Protein AF-0000000087150651 (afdb_homodimer)

Radius of gyration: 20.92 Å; Cα contacts (8 Å, |Δi|>4): 739; chains: 2; bounding box: 58×56×60 Å

Solvent-accessible surface area (backbone atoms only — not comparable to full-atom values): 14981 Å² total; per-residue (Å²): 121,81,74,58,47,89,58,69,63,47,72,46,54,33,78,80,33,38,41,88,92,40,44,75,20,22,57,43,50,9,56,85,68,72,40,59,43,16,42,34,32,40,34,45,69,47,63,66,43,60,57,41,38,23,31,30,91,37,41,34,38,37,37,27,70,35,39,22,33,40,31,38,42,66,94,41,76,44,79,43,36,51,56,17,35,38,40,39,36,22,40,37,45,30,30,34,23,20,62,30,95,49,46,22,30,33,44,35,41,33,58,28,31,56,91,60,79,47,77,74,42,90,62,75,60,76,78,70,72,60,56,72,65,57,67,74,66,63,78,83,67,91,125,121,81,73,57,48,88,58,70,65,46,72,45,53,31,77,80,34,39,42,88,92,40,44,76,21,23,59,43,50,10,55,83,68,72,41,59,41,17,43,34,31,40,36,46,69,49,64,67,44,59,57,41,36,24,31,30,91,36,39,34,38,37,39,27,70,34,41,21,34,40,30,38,41,65,94,41,77,44,81,42,36,51,55,16,35,38,41,40,36,22,39,37,46,29,29,36,24,20,63,29,96,49,45,23,30,34,44,34,41,32,56,28,31,56,91,61,80,48,77,74,43,91,61,75,59,76,77,68,73,60,55,70,66,56,67,74,65,62,76,84,69,88,124

Sequence (286 aa):
MPIRSKTEPAKVPACEWQHPGQKLRGLLEGKSLQTNITLIRYVTDVVGEGPTLHVHPYDEIFMIIEGRARFTVGDKTIDAEAGDVVFGPANIPHGYQNLGPGRLDSLDIHVSPEWIQFDLARAWNRSSVLLSADSKVKPDGTKMPIRSKTEPAKVPACEWQHPGQKLRGLLEGKSLQTNITLIRYVTDVVGEGPTLHVHPYDEIFMIIEGRARFTVGDKTIDAEAGDVVFGPANIPHGYQNLGPGRLDSLDIHVSPEWIQFDLARAWNRSSVLLSADSKVKPDGTK

Structure (mmCIF, N/CA/C/O backbone):
data_AF-0000000087150651-model_v1
#
loop_
_entity.id
_entity.type
_entity.pdbx_description
1 polymer 'Cupin type-2 domain-containing protein'
#
loop_
_atom_site.group_PDB
_atom_site.id
_atom_site.type_symbol
_atom_site.label_atom_id
_atom_site.label_alt_id
_atom_site.label_comp_id
_atom_site.label_asym_id
_atom_site.label_entity_id
_atom_site.label_seq_id
_atom_site.pdbx_PDB_ins_code
_atom_site.Cartn_x
_atom_site.Cartn_y
_atom_site.Cartn_z
_atom_site.occupancy
_atom_site.B_iso_or_equiv
_atom_site.auth_seq_id
_atom_site.auth_comp_id
_atom_site.auth_asym_id
_atom_site.auth_atom_id
_atom_site.pdbx_PDB_model_num
ATOM 1 N N . MET A 1 1 ? -19.234 -21.891 -7.238 1 48.19 1 MET A N 1
ATOM 2 C CA . MET A 1 1 ? -17.875 -21.406 -7.477 1 48.19 1 MET A CA 1
ATOM 3 C C . MET A 1 1 ? -17.844 -19.875 -7.543 1 48.19 1 MET A C 1
ATOM 5 O O . MET A 1 1 ? -18.75 -19.266 -8.117 1 48.19 1 MET A O 1
ATOM 9 N N . PRO A 1 2 ? -17.141 -19.281 -6.695 1 63.16 2 PRO A N 1
ATOM 10 C CA . PRO A 1 2 ? -17.297 -17.828 -6.773 1 63.16 2 PRO A CA 1
ATOM 11 C C . PRO A 1 2 ? -17.188 -17.297 -8.203 1 63.16 2 PRO A C 1
ATOM 13 O O . PRO A 1 2 ? -16.484 -17.891 -9.031 1 63.16 2 PRO A O 1
ATOM 16 N N . ILE A 1 3 ? -18.094 -16.469 -8.625 1 72.94 3 ILE A N 1
ATOM 17 C CA . ILE A 1 3 ? -18.172 -15.875 -9.953 1 72.94 3 ILE A CA 1
ATOM 18 C C . ILE A 1 3 ? -16.875 -15.133 -10.266 1 72.94 3 ILE A C 1
ATOM 20 O O . ILE A 1 3 ? -16.469 -14.242 -9.508 1 72.94 3 ILE A O 1
ATOM 24 N N . ARG A 1 4 ? -16.203 -15.633 -11.227 1 81.25 4 ARG A N 1
ATOM 25 C CA . ARG A 1 4 ? -14.969 -15.008 -11.711 1 81.25 4 ARG A CA 1
ATOM 26 C C . ARG A 1 4 ? -15.227 -13.57 -12.148 1 81.25 4 ARG A C 1
ATOM 28 O O . ARG A 1 4 ? -16.234 -13.289 -12.805 1 81.25 4 ARG A O 1
ATOM 35 N N . SER A 1 5 ? -14.406 -12.797 -11.719 1 83.12 5 SER A N 1
ATOM 36 C CA . SER A 1 5 ? -14.516 -11.391 -12.102 1 83.12 5 SER A CA 1
ATOM 37 C C . SER A 1 5 ? -14.383 -11.211 -13.609 1 83.12 5 SER A C 1
ATOM 39 O O . SER A 1 5 ? -13.664 -11.969 -14.266 1 83.12 5 SER A O 1
ATOM 41 N N . LYS A 1 6 ? -15.062 -10.273 -14.141 1 84.19 6 LYS A N 1
ATOM 42 C CA . LYS A 1 6 ? -14.938 -9.93 -15.547 1 84.19 6 LYS A CA 1
ATOM 43 C C . LYS A 1 6 ? -13.75 -9 -15.781 1 84.19 6 LYS A C 1
ATOM 45 O O . LYS A 1 6 ? -13.312 -8.812 -16.922 1 84.19 6 LYS A O 1
ATOM 50 N N . THR A 1 7 ? -13.211 -8.531 -14.75 1 90.38 7 THR A N 1
ATOM 51 C CA . THR A 1 7 ? -12.055 -7.645 -14.836 1 90.38 7 THR A CA 1
ATOM 52 C C . THR A 1 7 ? -10.789 -8.43 -15.164 1 90.38 7 THR A C 1
ATOM 54 O O . THR A 1 7 ? -10.578 -9.531 -14.641 1 90.38 7 THR A O 1
ATOM 57 N N . GLU A 1 8 ? -9.93 -7.852 -16 1 92.19 8 GLU A N 1
ATOM 58 C CA . GLU A 1 8 ? -8.719 -8.539 -16.438 1 92.19 8 GLU A CA 1
ATOM 59 C C . GLU A 1 8 ? -7.527 -8.188 -15.555 1 92.19 8 GLU A C 1
ATOM 61 O O . GLU A 1 8 ? -7.391 -7.047 -15.109 1 92.19 8 GLU A O 1
ATOM 66 N N . PRO A 1 9 ? -6.664 -9.227 -15.352 1 96 9 PRO A N 1
ATOM 67 C CA . PRO A 1 9 ? -5.402 -8.898 -14.695 1 96 9 PRO A CA 1
ATOM 68 C C . PRO A 1 9 ? -4.621 -7.809 -15.422 1 96 9 PRO A C 1
ATOM 70 O O . PRO A 1 9 ? -4.758 -7.656 -16.641 1 96 9 PRO A O 1
ATOM 73 N N . ALA A 1 10 ? -3.836 -7.023 -14.633 1 97.06 10 ALA A N 1
ATOM 74 C CA . ALA A 1 10 ? -3.08 -5.938 -15.25 1 97.06 10 ALA A CA 1
ATOM 75 C C . ALA A 1 10 ? -1.765 -5.695 -14.516 1 97.06 10 ALA A C 1
ATOM 77 O O . ALA A 1 10 ? -1.625 -6.062 -13.344 1 97.06 10 ALA A O 1
ATOM 78 N N . LYS A 1 11 ? -0.845 -5.176 -15.227 1 98.31 11 LYS A N 1
ATOM 79 C CA . LYS A 1 11 ? 0.374 -4.59 -14.68 1 98.31 11 LYS A CA 1
ATOM 80 C C . LYS A 1 11 ? 0.479 -3.109 -15.031 1 98.31 11 LYS A C 1
ATOM 82 O O . LYS A 1 11 ? 0.197 -2.715 -16.172 1 98.31 11 LYS A O 1
ATOM 87 N N . VAL A 1 12 ? 0.781 -2.35 -14.125 1 98.75 12 VAL A N 1
ATOM 88 C CA . VAL A 1 12 ? 1.114 -0.947 -14.359 1 98.75 12 VAL A CA 1
ATOM 89 C C . VAL A 1 12 ? 2.584 -0.704 -14.023 1 98.75 12 VAL A C 1
ATOM 91 O O . VAL A 1 12 ? 2.959 -0.652 -12.844 1 98.75 12 VAL A O 1
ATOM 94 N N . PRO A 1 13 ? 3.371 -0.561 -15.07 1 98.62 13 PRO A N 1
ATOM 95 C CA . PRO A 1 13 ? 4.777 -0.276 -14.781 1 98.62 13 PRO A CA 1
ATOM 96 C C . PRO A 1 13 ? 4.973 1.024 -14 1 98.62 13 PRO A C 1
ATOM 98 O O . PRO A 1 13 ? 4.176 1.956 -14.148 1 98.62 13 PRO A O 1
ATOM 101 N N . ALA A 1 14 ? 6.047 1.038 -13.266 1 98.44 14 ALA A N 1
ATOM 102 C CA . ALA A 1 14 ? 6.344 2.199 -12.43 1 98.44 14 ALA A CA 1
ATOM 103 C C . ALA A 1 14 ? 6.316 3.484 -13.25 1 98.44 14 ALA A C 1
ATOM 105 O O . ALA A 1 14 ? 5.77 4.5 -12.812 1 98.44 14 ALA A O 1
ATOM 106 N N . CYS A 1 15 ? 6.781 3.469 -14.398 1 97.81 15 CYS A N 1
ATOM 107 C CA . CYS A 1 15 ? 6.953 4.672 -15.211 1 97.81 15 CYS A CA 1
ATOM 108 C C . CYS A 1 15 ? 5.605 5.215 -15.672 1 97.81 15 CYS A C 1
ATOM 110 O O . CYS A 1 15 ? 5.52 6.352 -16.141 1 97.81 15 CYS A O 1
ATOM 112 N N . GLU A 1 16 ? 4.559 4.398 -15.602 1 98.12 16 GLU A N 1
ATOM 113 C CA . GLU A 1 16 ? 3.248 4.828 -16.078 1 98.12 16 GLU A CA 1
ATOM 114 C C . GLU A 1 16 ? 2.473 5.562 -14.992 1 98.12 16 GLU A C 1
ATOM 116 O O . GLU A 1 16 ? 1.497 6.258 -15.281 1 98.12 16 GLU A O 1
ATOM 121 N N . TRP A 1 17 ? 2.973 5.398 -13.695 1 98.25 17 TRP A N 1
ATOM 122 C CA . TRP A 1 17 ? 2.166 6.039 -12.656 1 98.25 17 TRP A CA 1
ATOM 123 C C . TRP A 1 17 ? 3.043 6.824 -11.688 1 98.25 17 TRP A C 1
ATOM 125 O O . TRP A 1 17 ? 2.539 7.586 -10.867 1 98.25 17 TRP A O 1
ATOM 135 N N . GLN A 1 18 ? 4.344 6.602 -11.805 1 98 18 GLN A N 1
ATOM 136 C CA . GLN A 1 18 ? 5.273 7.336 -10.961 1 98 18 GLN A CA 1
ATOM 137 C C . GLN A 1 18 ? 6.09 8.336 -11.773 1 98 18 GLN A C 1
ATOM 139 O O . GLN A 1 18 ? 6.508 8.039 -12.891 1 98 18 GLN A O 1
ATOM 144 N N . HIS A 1 19 ? 6.301 9.461 -11.18 1 96.94 19 HIS A N 1
ATOM 145 C CA . HIS A 1 19 ? 7.066 10.539 -11.789 1 96.94 19 HIS A CA 1
ATOM 146 C C . HIS A 1 19 ? 8.203 10.992 -10.883 1 96.94 19 HIS A C 1
ATOM 148 O O . HIS A 1 19 ? 8.008 11.844 -10.016 1 96.94 19 HIS A O 1
ATOM 154 N N . PRO A 1 20 ? 9.367 10.508 -11.203 1 92.12 20 PRO A N 1
ATOM 155 C CA . PRO A 1 20 ? 10.508 10.875 -10.367 1 92.12 20 PRO A CA 1
ATOM 156 C C . PRO A 1 20 ? 10.719 12.383 -10.273 1 92.12 20 PRO A C 1
ATOM 158 O O . PRO A 1 20 ? 10.508 13.102 -11.258 1 92.12 20 PRO A O 1
ATOM 161 N N . GLY A 1 21 ? 11.062 12.875 -9.203 1 92.06 21 GLY A N 1
ATOM 162 C CA . GLY A 1 21 ? 11.359 14.289 -9 1 92.06 21 GLY A CA 1
ATOM 163 C C . GLY A 1 21 ? 10.18 15.07 -8.445 1 92.06 21 GLY A C 1
ATOM 164 O O . GLY A 1 21 ? 10.344 16.188 -7.957 1 92.06 21 GLY A O 1
ATOM 165 N N . GLN A 1 22 ? 9.016 14.516 -8.617 1 95.81 22 GLN A N 1
ATOM 166 C CA . GLN A 1 22 ? 7.832 15.164 -8.062 1 95.81 22 GLN A CA 1
ATOM 167 C C . GLN A 1 22 ? 7.547 14.656 -6.648 1 95.81 22 GLN A C 1
ATOM 169 O O . GLN A 1 22 ? 7.852 13.508 -6.32 1 95.81 22 GLN A O 1
ATOM 174 N N . LYS A 1 23 ? 7.012 15.539 -5.777 1 96.69 23 LYS A N 1
ATOM 175 C CA . LYS A 1 23 ? 6.598 15.109 -4.445 1 96.69 23 LYS A CA 1
ATOM 176 C C . LYS A 1 23 ? 5.441 14.117 -4.52 1 96.69 23 LYS A C 1
ATOM 178 O O . LYS A 1 23 ? 5.473 13.07 -3.871 1 96.69 23 LYS A O 1
ATOM 183 N N . LEU A 1 24 ? 4.418 14.641 -5.242 1 97.56 24 LEU A N 1
ATOM 184 C CA . LEU A 1 24 ? 3.438 13.641 -5.656 1 97.56 24 LEU A CA 1
ATOM 185 C C . LEU A 1 24 ? 4.043 12.664 -6.66 1 97.56 24 LEU A C 1
ATOM 187 O O . LEU A 1 24 ? 3.816 12.789 -7.863 1 97.56 24 LEU A O 1
ATOM 191 N N . ARG A 1 25 ? 4.715 11.656 -6.18 1 97 25 ARG A N 1
ATOM 192 C CA . ARG A 1 25 ? 5.574 10.766 -6.949 1 97 25 ARG A CA 1
ATOM 193 C C . ARG A 1 25 ? 4.75 9.852 -7.852 1 97 25 ARG A C 1
ATOM 195 O O . ARG A 1 25 ? 5.176 9.508 -8.953 1 97 25 ARG A O 1
ATOM 202 N N . GLY A 1 26 ? 3.637 9.461 -7.344 1 98.5 26 GLY A N 1
ATOM 203 C CA . GLY A 1 26 ? 2.811 8.539 -8.102 1 98.5 26 GLY A CA 1
ATOM 204 C C . GLY A 1 26 ? 1.326 8.719 -7.84 1 98.5 26 GLY A C 1
ATOM 205 O O . GLY A 1 26 ? 0.92 9.008 -6.715 1 98.5 26 GLY A O 1
ATOM 206 N N . LEU A 1 27 ? 0.596 8.539 -8.875 1 98.75 27 LEU A N 1
ATOM 207 C CA . LEU A 1 27 ? -0.86 8.484 -8.812 1 98.75 27 LEU A CA 1
ATOM 208 C C . LEU A 1 27 ? -1.401 7.387 -9.727 1 98.75 27 LEU A C 1
ATOM 210 O O . LEU A 1 27 ? -1.217 7.441 -10.945 1 98.75 27 LEU A O 1
ATOM 214 N N . LEU A 1 28 ? -1.99 6.395 -9.148 1 98.81 28 LEU A N 1
ATOM 215 C CA . LEU A 1 28 ? -2.682 5.328 -9.867 1 98.81 28 LEU A CA 1
ATOM 216 C C . LEU A 1 28 ? -4.129 5.207 -9.398 1 98.81 28 LEU A C 1
ATOM 218 O O . LEU A 1 28 ? -4.395 4.621 -8.344 1 98.81 28 LEU A O 1
ATOM 222 N N . GLU A 1 29 ? -5.043 5.754 -10.172 1 98.75 29 GLU A N 1
ATOM 223 C CA . GLU A 1 29 ? -6.457 5.676 -9.805 1 98.75 29 GLU A CA 1
ATOM 224 C C . GLU A 1 29 ? -7.023 4.285 -10.086 1 98.75 29 GLU A C 1
ATOM 226 O O . GLU A 1 29 ? -6.793 3.721 -11.156 1 98.75 29 GLU A O 1
ATOM 231 N N . GLY A 1 30 ? -7.789 3.787 -9.164 1 98.31 30 GLY A N 1
ATOM 232 C CA . GLY A 1 30 ? -8.344 2.443 -9.227 1 98.31 30 GLY A CA 1
ATOM 233 C C . GLY A 1 30 ? -9.312 2.252 -10.383 1 98.31 30 GLY A C 1
ATOM 234 O O . GLY A 1 30 ? -9.492 1.133 -10.867 1 98.31 30 GLY A O 1
ATOM 235 N N . LYS A 1 31 ? -9.93 3.324 -10.82 1 97.62 31 LYS A N 1
ATOM 236 C CA . LYS A 1 31 ? -10.883 3.217 -11.914 1 97.62 31 LYS A CA 1
ATOM 237 C C . LYS A 1 31 ? -10.234 2.627 -13.164 1 97.62 31 LYS A C 1
ATOM 239 O O . LYS A 1 31 ? -10.883 1.902 -13.922 1 97.62 31 LYS A O 1
ATOM 244 N N . SER A 1 32 ? -8.969 2.895 -13.383 1 96.69 32 SER A N 1
ATOM 245 C CA . SER A 1 32 ? -8.25 2.365 -14.539 1 96.69 32 SER A CA 1
ATOM 246 C C . SER A 1 32 ? -8.094 0.852 -14.445 1 96.69 32 SER A C 1
ATOM 248 O O . SER A 1 32 ? -7.891 0.179 -15.461 1 96.69 32 SER A O 1
ATOM 250 N N . LEU A 1 33 ? -8.148 0.253 -13.242 1 96.5 33 LEU A N 1
ATOM 251 C CA . LEU A 1 33 ? -8.016 -1.179 -13 1 96.5 33 LEU A CA 1
ATOM 252 C C . LEU A 1 33 ? -9.367 -1.802 -12.664 1 96.5 33 LEU A C 1
ATOM 254 O O . LEU A 1 33 ? -9.453 -3.002 -12.391 1 96.5 33 LEU A O 1
ATOM 258 N N . GLN A 1 34 ? -10.375 -0.9 -12.656 1 95.88 34 GLN A N 1
ATOM 259 C CA . GLN A 1 34 ? -11.719 -1.312 -12.281 1 95.88 34 GLN A CA 1
ATOM 260 C C . GLN A 1 34 ? -11.75 -1.855 -10.852 1 95.88 34 GLN A C 1
ATOM 262 O O . GLN A 1 34 ? -12.344 -2.904 -10.594 1 95.88 34 GLN A O 1
ATOM 267 N N . THR A 1 35 ? -11.039 -1.231 -9.992 1 97.31 35 THR A N 1
ATOM 268 C CA . THR A 1 35 ? -11.023 -1.562 -8.57 1 97.31 35 THR A CA 1
ATOM 269 C C . THR A 1 35 ? -11.312 -0.324 -7.723 1 97.31 35 THR A C 1
ATOM 271 O O . THR A 1 35 ? -11.328 0.795 -8.242 1 97.31 35 THR A O 1
ATOM 274 N N . ASN A 1 36 ? -11.5 -0.499 -6.473 1 97.44 36 ASN A N 1
ATOM 275 C CA . ASN A 1 36 ? -11.953 0.573 -5.594 1 97.44 36 ASN A CA 1
ATOM 276 C C . ASN A 1 36 ? -10.812 1.14 -4.758 1 97.44 36 ASN A C 1
ATOM 278 O O . ASN A 1 36 ? -11.023 1.541 -3.609 1 97.44 36 ASN A O 1
ATOM 282 N N . ILE A 1 37 ? -9.625 1.085 -5.289 1 98.5 37 ILE A N 1
ATOM 283 C CA . ILE A 1 37 ? -8.461 1.573 -4.559 1 98.5 37 ILE A CA 1
ATOM 284 C C . ILE A 1 37 ? -7.637 2.494 -5.457 1 98.5 37 ILE A C 1
ATOM 286 O O . ILE A 1 37 ? -7.355 2.158 -6.609 1 98.5 37 ILE A O 1
ATOM 290 N N . THR A 1 38 ? -7.34 3.631 -4.992 1 98.88 38 THR A N 1
ATOM 291 C CA . THR A 1 38 ? -6.395 4.531 -5.648 1 98.88 38 THR A CA 1
ATOM 292 C C . THR A 1 38 ? -5.098 4.629 -4.852 1 98.88 38 THR A C 1
ATOM 294 O O . THR A 1 38 ? -5.121 4.742 -3.625 1 98.88 38 THR A O 1
ATOM 297 N N . LEU A 1 39 ? -3.936 4.523 -5.5 1 98.88 39 LEU A N 1
ATOM 298 C CA . LEU A 1 39 ? -2.621 4.617 -4.875 1 98.88 39 LEU A CA 1
ATOM 299 C C . LEU A 1 39 ? -1.972 5.961 -5.172 1 98.88 39 LEU A C 1
ATOM 301 O O . LEU A 1 39 ? -1.929 6.395 -6.328 1 98.88 39 LEU A O 1
ATOM 305 N N . ILE A 1 40 ? -1.514 6.605 -4.141 1 98.94 40 ILE A N 1
ATOM 306 C CA . ILE A 1 40 ? -0.67 7.793 -4.262 1 98.94 40 ILE A CA 1
ATOM 307 C C . ILE A 1 40 ? 0.649 7.562 -3.529 1 98.94 40 ILE A C 1
ATOM 309 O O . ILE A 1 40 ? 0.662 7.082 -2.395 1 98.94 40 ILE A O 1
ATOM 313 N N . ARG A 1 41 ? 1.686 7.777 -4.156 1 98.81 41 ARG A N 1
ATOM 314 C CA . ARG A 1 41 ? 2.992 7.773 -3.508 1 98.81 41 ARG A CA 1
ATOM 315 C C . ARG A 1 41 ? 3.52 9.195 -3.334 1 98.81 41 ARG A C 1
ATOM 317 O O . ARG A 1 41 ? 3.58 9.961 -4.297 1 98.81 41 ARG A O 1
ATOM 324 N N . TYR A 1 42 ? 3.793 9.578 -2.148 1 98.81 42 TYR A N 1
ATOM 325 C CA . TYR A 1 42 ? 4.32 10.898 -1.829 1 98.81 42 TYR A CA 1
ATOM 326 C C . TYR A 1 42 ? 5.75 10.805 -1.305 1 98.81 42 TYR A C 1
ATOM 328 O O . TYR A 1 42 ? 6.02 10.07 -0.348 1 98.81 42 TYR A O 1
ATOM 336 N N . VAL A 1 43 ? 6.668 11.562 -1.922 1 98.69 43 VAL A N 1
ATOM 337 C CA . VAL A 1 43 ? 8.086 11.492 -1.565 1 98.69 43 VAL A CA 1
ATOM 338 C C . VAL A 1 43 ? 8.656 12.906 -1.464 1 98.69 43 VAL A C 1
ATOM 340 O O . VAL A 1 43 ? 8.445 13.734 -2.352 1 98.69 43 VAL A O 1
ATOM 343 N N . THR A 1 44 ? 9.336 13.188 -0.407 1 98.38 44 THR A N 1
ATOM 344 C CA . THR A 1 44 ? 10.031 14.461 -0.282 1 98.38 44 THR A CA 1
ATOM 345 C C . THR A 1 44 ? 11.312 14.297 0.532 1 98.38 44 THR A C 1
ATOM 347 O O . THR A 1 44 ? 11.352 13.531 1.497 1 98.38 44 THR A O 1
ATOM 350 N N . ASP A 1 45 ? 12.312 15.062 0.176 1 97.62 45 ASP A N 1
ATOM 351 C CA . ASP A 1 45 ? 13.578 15.086 0.906 1 97.62 45 ASP A CA 1
ATOM 352 C C . ASP A 1 45 ? 13.664 16.297 1.829 1 97.62 45 ASP A C 1
ATOM 354 O O . ASP A 1 45 ? 14.656 16.484 2.531 1 97.62 45 ASP A O 1
ATOM 358 N N . VAL A 1 46 ? 12.586 17.078 1.786 1 96.75 46 VAL A N 1
ATOM 359 C CA . VAL A 1 46 ? 12.625 18.328 2.523 1 96.75 46 VAL A CA 1
ATOM 360 C C . VAL A 1 46 ? 11.867 18.188 3.84 1 96.75 46 VAL A C 1
ATOM 362 O O . VAL A 1 46 ? 10.664 17.922 3.844 1 96.75 46 VAL A O 1
ATOM 365 N N . VAL A 1 47 ? 12.555 18.375 4.906 1 96.19 47 VAL A N 1
ATOM 366 C CA . VAL A 1 47 ? 11.953 18.328 6.234 1 96.19 47 VAL A CA 1
ATOM 367 C C . VAL A 1 47 ? 10.891 19.406 6.363 1 96.19 47 VAL A C 1
ATOM 369 O O . VAL A 1 47 ? 11.094 20.547 5.934 1 96.19 47 VAL A O 1
ATOM 372 N N . GLY A 1 48 ? 9.719 19.031 6.883 1 95.25 48 GLY A N 1
ATOM 373 C CA . GLY A 1 48 ? 8.641 19.984 7.094 1 95.25 48 GLY A CA 1
ATOM 374 C C . GLY A 1 48 ? 7.633 20.016 5.957 1 95.25 48 GLY A C 1
ATOM 375 O O . GLY A 1 48 ? 6.531 20.531 6.109 1 95.25 48 GLY A O 1
ATOM 376 N N . GLU A 1 49 ? 8.016 19.438 4.875 1 96 49 GLU A N 1
ATOM 377 C CA . GLU A 1 49 ? 7.141 19.406 3.705 1 96 49 GLU A CA 1
ATOM 378 C C . GLU A 1 49 ? 6.164 18.234 3.768 1 96 49 GLU A C 1
ATOM 380 O O . GLU A 1 49 ? 6.469 17.203 4.363 1 96 49 GLU A O 1
ATOM 385 N N . GLY A 1 50 ? 4.984 18.422 3.117 1 97.44 50 GLY A N 1
ATOM 386 C CA . GLY A 1 50 ? 3.986 17.375 2.996 1 97.44 50 GLY A CA 1
ATOM 387 C C . GLY A 1 50 ? 2.592 17.906 2.717 1 97.44 50 GLY A C 1
ATOM 388 O O . GLY A 1 50 ? 2.371 19.109 2.715 1 97.44 50 GLY A O 1
ATOM 389 N N . PRO A 1 51 ? 1.743 17.031 2.459 1 97.69 51 PRO A N 1
ATOM 390 C CA . PRO A 1 51 ? 0.363 17.453 2.223 1 97.69 51 PRO A CA 1
ATOM 391 C C . PRO A 1 51 ? -0.228 18.219 3.406 1 97.69 51 PRO A C 1
ATOM 393 O O . PRO A 1 51 ? -0.083 17.797 4.555 1 97.69 51 PRO A O 1
ATOM 396 N N . THR A 1 52 ? -0.91 19.266 3.078 1 96.31 52 THR A N 1
ATOM 397 C CA . THR A 1 52 ? -1.553 20.062 4.113 1 96.31 52 THR A CA 1
ATOM 398 C C . THR A 1 52 ? -2.916 19.484 4.477 1 96.31 52 THR A C 1
ATOM 400 O O . THR A 1 52 ? -3.348 18.484 3.898 1 96.31 52 THR A O 1
ATOM 403 N N . LEU A 1 53 ? -3.514 20.062 5.414 1 96.69 53 LEU A N 1
ATOM 404 C CA . LEU A 1 53 ? -4.773 19.547 5.934 1 96.69 53 LEU A CA 1
ATOM 405 C C . LEU A 1 53 ? -5.828 19.469 4.832 1 96.69 53 LEU A C 1
ATOM 407 O O . LEU A 1 53 ? -6.035 20.438 4.102 1 96.69 53 LEU A O 1
ATOM 411 N N . HIS A 1 54 ? -6.492 18.359 4.68 1 97.31 54 HIS A N 1
ATOM 412 C CA . HIS A 1 54 ? -7.539 18.078 3.699 1 97.31 54 HIS A CA 1
ATOM 413 C C . HIS A 1 54 ? -8.445 16.953 4.164 1 97.31 54 HIS A C 1
ATOM 415 O O . HIS A 1 54 ? -8.211 16.344 5.211 1 97.31 54 HIS A O 1
ATOM 421 N N . VAL A 1 55 ? -9.516 16.703 3.422 1 96.75 55 VAL A N 1
ATOM 422 C CA . VAL A 1 55 ? -10.414 15.594 3.729 1 96.75 55 VAL A CA 1
ATOM 423 C C . VAL A 1 55 ? -10.75 14.836 2.449 1 96.75 55 VAL A C 1
ATOM 425 O O . VAL A 1 55 ? -10.703 15.398 1.354 1 96.75 55 VAL A O 1
ATOM 428 N N . HIS A 1 56 ? -10.938 13.602 2.611 1 97.75 56 HIS A N 1
ATOM 429 C CA . HIS A 1 56 ? -11.539 12.719 1.616 1 97.75 56 HIS A CA 1
ATOM 430 C C . HIS A 1 56 ? -12.852 12.133 2.121 1 97.75 56 HIS A C 1
ATOM 432 O O . HIS A 1 56 ? -13.008 11.891 3.32 1 97.75 56 HIS A O 1
ATOM 438 N N . PRO A 1 57 ? -13.836 11.867 1.251 1 97.5 57 PRO A N 1
ATOM 439 C CA . PRO A 1 57 ? -15.086 11.242 1.702 1 97.5 57 PRO A CA 1
ATOM 440 C C . PRO A 1 57 ? -14.945 9.734 1.901 1 97.5 57 PRO A C 1
ATOM 442 O O . PRO A 1 57 ? -15.953 9.023 1.994 1 97.5 57 PRO A O 1
ATOM 445 N N . TYR A 1 58 ? -13.789 9.195 1.906 1 97.69 58 TYR A N 1
ATOM 446 C CA . TYR A 1 58 ? -13.477 7.781 2.074 1 97.69 58 TYR A CA 1
ATOM 447 C C . TYR A 1 58 ? -12.258 7.598 2.979 1 97.69 58 TYR A C 1
ATOM 449 O O . TYR A 1 58 ? -11.555 8.562 3.279 1 97.69 58 TYR A O 1
ATOM 457 N N . ASP A 1 59 ? -12 6.379 3.426 1 98.25 59 ASP A N 1
ATOM 458 C CA . ASP A 1 59 ? -10.852 6.047 4.262 1 98.25 59 ASP A CA 1
ATOM 459 C C . ASP A 1 59 ? -9.547 6.145 3.471 1 98.25 59 ASP A C 1
ATOM 461 O O . ASP A 1 59 ? -9.531 5.918 2.26 1 98.25 59 ASP A O 1
ATOM 465 N N . GLU A 1 60 ? -8.555 6.461 4.184 1 98.75 60 GLU A N 1
ATOM 466 C CA . GLU A 1 60 ? -7.191 6.465 3.654 1 98.75 60 GLU A CA 1
ATOM 467 C C . GLU A 1 60 ? -6.223 5.785 4.617 1 98.75 60 GLU A C 1
ATOM 469 O O . GLU A 1 60 ? -6.285 6.004 5.828 1 98.75 60 GLU A O 1
ATOM 474 N N . ILE A 1 61 ? -5.398 4.926 4.133 1 98.81 61 ILE A N 1
ATOM 475 C CA . ILE A 1 61 ? -4.363 4.242 4.898 1 98.81 61 ILE A CA 1
ATOM 476 C C . ILE A 1 61 ? -2.986 4.672 4.402 1 98.81 61 ILE A C 1
ATOM 478 O O . ILE A 1 61 ? -2.734 4.699 3.193 1 98.81 61 ILE A O 1
ATOM 482 N N . PHE A 1 62 ? -2.123 5.047 5.285 1 98.88 62 PHE A N 1
ATOM 483 C CA . PHE A 1 62 ? -0.765 5.469 4.965 1 98.88 62 PHE A CA 1
ATOM 484 C C . PHE A 1 62 ? 0.246 4.418 5.41 1 98.88 62 PHE A C 1
ATOM 486 O O . PHE A 1 62 ? 0.285 4.043 6.582 1 98.88 62 PHE A O 1
ATOM 493 N N . MET A 1 63 ? 0.985 3.914 4.543 1 98.69 63 MET A N 1
ATOM 494 C CA . MET A 1 63 ? 2.135 3.062 4.84 1 98.69 63 MET A CA 1
ATOM 495 C C . MET A 1 63 ? 3.439 3.828 4.656 1 98.69 63 MET A C 1
ATOM 497 O O . MET A 1 63 ? 3.775 4.234 3.541 1 98.69 63 MET A O 1
ATOM 501 N N . ILE A 1 64 ? 4.184 3.984 5.723 1 98.88 64 ILE A N 1
ATOM 502 C CA . ILE A 1 64 ? 5.461 4.676 5.613 1 98.88 64 ILE A CA 1
ATOM 503 C C . ILE A 1 64 ? 6.531 3.711 5.105 1 98.88 64 ILE A C 1
ATOM 505 O O . ILE A 1 64 ? 6.852 2.725 5.77 1 98.88 64 ILE A O 1
ATOM 509 N N . ILE A 1 65 ? 7.012 4.004 3.971 1 98.44 65 ILE A N 1
ATOM 510 C CA . ILE A 1 65 ? 8 3.146 3.326 1 98.44 65 ILE A CA 1
ATOM 511 C C . ILE A 1 65 ? 9.398 3.521 3.807 1 98.44 65 ILE A C 1
ATOM 513 O O . ILE A 1 65 ? 10.227 2.645 4.078 1 98.44 65 ILE A O 1
ATOM 517 N N . GLU A 1 66 ? 9.641 4.793 3.895 1 98.44 66 GLU A N 1
ATOM 518 C CA . GLU A 1 66 ? 10.914 5.344 4.336 1 98.44 66 GLU A CA 1
ATOM 519 C C . GLU A 1 66 ? 10.711 6.617 5.152 1 98.44 66 GLU A C 1
ATOM 521 O O . GLU A 1 66 ? 9.836 7.426 4.844 1 98.44 66 GLU A O 1
ATOM 526 N N . GLY A 1 67 ? 11.539 6.758 6.137 1 98.69 67 GLY A N 1
ATOM 527 C CA . GLY A 1 67 ? 11.609 8.008 6.871 1 98.69 67 GLY A CA 1
ATOM 528 C C . GLY A 1 67 ? 10.578 8.109 7.98 1 98.69 67 GLY A C 1
ATOM 529 O O . GLY A 1 67 ? 10.164 7.098 8.547 1 98.69 67 GLY A O 1
ATOM 530 N N . ARG A 1 68 ? 10.414 9.359 8.367 1 98.69 68 ARG A N 1
ATOM 531 C CA . ARG A 1 68 ? 9.516 9.695 9.469 1 98.69 68 ARG A CA 1
ATOM 532 C C . ARG A 1 68 ? 8.57 10.828 9.086 1 98.69 68 ARG A C 1
ATOM 534 O O . ARG A 1 68 ? 8.969 11.766 8.391 1 98.69 68 ARG A O 1
ATOM 541 N N . ALA A 1 69 ? 7.383 10.703 9.617 1 98.56 69 ALA A N 1
ATOM 542 C CA . ALA A 1 69 ? 6.379 11.727 9.344 1 98.56 69 ALA A CA 1
ATOM 543 C C . ALA A 1 69 ? 5.598 12.078 10.609 1 98.56 69 ALA A C 1
ATOM 545 O O . ALA A 1 69 ? 5.355 11.219 11.461 1 98.56 69 ALA A O 1
ATOM 546 N N . ARG A 1 70 ? 5.199 13.289 10.734 1 98.38 70 ARG A N 1
ATOM 547 C CA . ARG A 1 70 ? 4.211 13.703 11.727 1 98.38 70 ARG A CA 1
ATOM 548 C C . ARG A 1 70 ? 2.855 13.953 11.07 1 98.38 70 ARG A C 1
ATOM 550 O O . ARG A 1 70 ? 2.73 14.812 10.195 1 98.38 70 ARG A O 1
ATOM 557 N N . PHE A 1 71 ? 1.95 13.188 11.547 1 98.25 71 PHE A N 1
ATOM 558 C CA . PHE A 1 71 ? 0.59 13.297 11.031 1 98.25 71 PHE A CA 1
ATOM 559 C C . PHE A 1 71 ? -0.27 14.156 11.945 1 98.25 71 PHE A C 1
ATOM 561 O O . PHE A 1 71 ? -0.09 14.148 13.172 1 98.25 71 PHE A O 1
ATOM 568 N N . THR A 1 72 ? -1.097 14.914 11.344 1 96.62 72 THR A N 1
ATOM 569 C CA . THR A 1 72 ? -2.299 15.445 11.984 1 96.62 72 THR A CA 1
ATOM 570 C C . THR A 1 72 ? -3.547 14.75 11.438 1 96.62 72 THR A C 1
ATOM 572 O O . THR A 1 72 ? -3.826 14.812 10.242 1 96.62 72 THR A O 1
ATOM 575 N N . VAL A 1 73 ? -4.227 14.047 12.297 1 97.31 73 VAL A N 1
ATOM 576 C CA . VAL A 1 73 ? -5.469 13.375 11.922 1 97.31 73 VAL A CA 1
ATOM 577 C C . VAL A 1 73 ? -6.551 13.688 12.953 1 97.31 73 VAL A C 1
ATOM 579 O O . VAL A 1 73 ? -6.492 13.211 14.094 1 97.31 73 VAL A O 1
ATOM 582 N N . GLY A 1 74 ? -7.535 14.398 12.508 1 94.5 74 GLY A N 1
ATOM 583 C CA . GLY A 1 74 ? -8.445 14.945 13.5 1 94.5 74 GLY A CA 1
ATOM 584 C C . GLY A 1 74 ? -7.742 15.758 14.57 1 94.5 74 GLY A C 1
ATOM 585 O O . GLY A 1 74 ? -7.008 16.703 14.266 1 94.5 74 GLY A O 1
ATOM 586 N N . ASP A 1 75 ? -7.922 15.266 15.797 1 92.75 75 ASP A N 1
ATOM 587 C CA . ASP A 1 75 ? -7.316 15.984 16.906 1 92.75 75 ASP A CA 1
ATOM 588 C C . ASP A 1 75 ? -6.039 15.289 17.391 1 92.75 75 ASP A C 1
ATOM 590 O O . ASP A 1 75 ? -5.469 15.664 18.406 1 92.75 75 ASP A O 1
ATOM 594 N N . LYS A 1 76 ? -5.547 14.383 16.641 1 95 76 LYS A N 1
ATOM 595 C CA . LYS A 1 76 ? -4.387 13.602 17.047 1 95 76 LYS A CA 1
ATOM 596 C C . LYS A 1 76 ? -3.146 14 16.25 1 95 76 LYS A C 1
ATOM 598 O O . LYS A 1 76 ? -3.23 14.266 15.055 1 95 76 LYS A O 1
ATOM 603 N N . THR A 1 77 ? -2.109 14.086 16.969 1 96.75 77 THR A N 1
ATOM 604 C CA . THR A 1 77 ? -0.787 14.125 16.344 1 96.75 77 THR A CA 1
ATOM 605 C C . THR A 1 77 ? -0.101 12.766 16.453 1 96.75 77 THR A C 1
ATOM 607 O O . THR A 1 77 ? 0.028 12.211 17.531 1 96.75 77 THR A O 1
ATOM 610 N N . ILE A 1 78 ? 0.315 12.25 15.375 1 97.94 78 ILE A N 1
ATOM 611 C CA . ILE A 1 78 ? 0.871 10.898 15.305 1 97.94 78 ILE A CA 1
ATOM 612 C C . ILE A 1 78 ? 2.221 10.938 14.594 1 97.94 78 ILE A C 1
ATOM 614 O O . ILE A 1 78 ? 2.303 11.32 13.43 1 97.94 78 ILE A O 1
ATOM 618 N N . ASP A 1 79 ? 3.232 10.57 15.305 1 98.5 79 ASP A N 1
ATOM 619 C CA . ASP A 1 79 ? 4.504 10.336 14.625 1 98.5 79 ASP A CA 1
ATOM 620 C C . ASP A 1 79 ? 4.602 8.906 14.117 1 98.5 79 ASP A C 1
ATOM 622 O 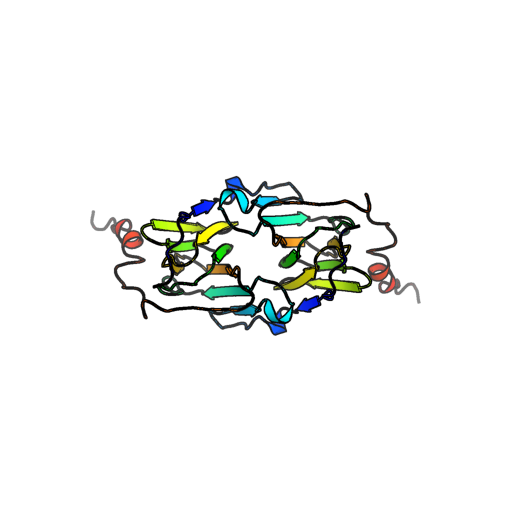O . ASP A 1 79 ? 4.309 7.957 14.859 1 98.5 79 ASP A O 1
ATOM 626 N N . ALA A 1 80 ? 4.992 8.797 12.891 1 98.81 80 ALA A N 1
ATOM 627 C CA . ALA A 1 80 ? 5.121 7.48 12.273 1 98.81 80 ALA A CA 1
ATOM 628 C C . ALA A 1 80 ? 6.461 7.344 11.555 1 98.81 80 ALA A C 1
ATOM 630 O O . ALA A 1 80 ? 7.02 8.336 11.07 1 98.81 80 ALA A O 1
ATOM 631 N N . GLU A 1 81 ? 6.934 6.148 11.5 1 98.75 81 GLU A N 1
ATOM 632 C CA . GLU A 1 81 ? 8.203 5.871 10.828 1 98.75 81 GLU A CA 1
ATOM 633 C C . GLU A 1 81 ? 8.086 4.66 9.906 1 98.75 81 GLU A C 1
ATOM 635 O O . GLU A 1 81 ? 7.051 3.992 9.883 1 98.75 81 GLU A O 1
ATOM 640 N N . ALA A 1 82 ? 9.133 4.375 9.219 1 98.62 82 ALA A N 1
ATOM 641 C CA . ALA A 1 82 ? 9.133 3.314 8.211 1 98.62 82 ALA A CA 1
ATOM 642 C C . ALA A 1 82 ? 8.547 2.023 8.773 1 98.62 82 ALA A C 1
ATOM 644 O O . ALA A 1 82 ? 8.953 1.564 9.844 1 98.62 82 ALA A O 1
ATOM 645 N N . GLY A 1 83 ? 7.566 1.518 8.078 1 98.31 83 GLY A N 1
ATOM 646 C CA . GLY A 1 83 ? 6.91 0.286 8.484 1 98.31 83 GLY A CA 1
ATOM 647 C C . GLY A 1 83 ? 5.602 0.522 9.219 1 98.31 83 GLY A C 1
ATOM 648 O O . GLY A 1 83 ? 4.758 -0.371 9.297 1 98.31 83 GLY A O 1
ATOM 649 N N . ASP A 1 84 ? 5.445 1.678 9.812 1 98.81 84 ASP A N 1
ATOM 650 C CA . ASP A 1 84 ? 4.199 2.006 10.5 1 98.81 84 ASP A CA 1
ATOM 651 C C . ASP A 1 84 ? 3.062 2.219 9.5 1 98.81 84 ASP A C 1
ATOM 653 O O . ASP A 1 84 ? 3.303 2.539 8.336 1 98.81 84 ASP A O 1
ATOM 657 N N . VAL A 1 85 ? 1.882 1.996 9.984 1 98.88 85 VAL A N 1
ATOM 658 C CA . VAL A 1 85 ? 0.656 2.289 9.25 1 98.88 85 VAL A CA 1
ATOM 659 C C . VAL A 1 85 ? -0.169 3.324 10.008 1 98.88 85 VAL A C 1
ATOM 661 O O . VAL A 1 85 ? -0.299 3.244 11.234 1 98.88 85 VAL A O 1
ATOM 664 N N . VAL A 1 86 ? -0.618 4.328 9.336 1 98.88 86 VAL A N 1
ATOM 665 C CA . VAL A 1 86 ? -1.529 5.316 9.906 1 98.88 86 VAL A CA 1
ATOM 666 C C . VAL A 1 86 ? -2.873 5.258 9.188 1 98.88 86 VAL A C 1
ATOM 668 O O . VAL A 1 86 ? -2.922 5.082 7.965 1 98.88 86 VAL A O 1
ATOM 671 N N . PHE A 1 87 ? -3.922 5.348 9.922 1 98.69 87 PHE A N 1
ATOM 672 C CA . PHE A 1 87 ? -5.277 5.285 9.383 1 98.69 87 PHE A CA 1
ATOM 673 C C . PHE A 1 87 ? -5.969 6.637 9.508 1 98.69 87 PHE A C 1
ATOM 675 O O . PHE A 1 87 ? -6.07 7.191 10.602 1 98.69 87 PHE A O 1
ATOM 682 N N . GLY A 1 88 ? -6.402 7.184 8.367 1 98.19 88 GLY A N 1
ATOM 683 C CA . GLY A 1 88 ? -7.238 8.375 8.273 1 98.19 88 GLY A CA 1
ATOM 684 C C . GLY A 1 88 ? -8.664 8.07 7.859 1 98.19 88 GLY A C 1
ATOM 685 O O . GLY A 1 88 ? -8.93 7.816 6.684 1 98.19 88 GLY A O 1
ATOM 686 N N . PRO A 1 89 ? -9.586 8.188 8.781 1 97.94 89 PRO A N 1
ATOM 687 C CA . PRO A 1 89 ? -10.977 7.84 8.453 1 97.94 89 PRO A CA 1
ATOM 688 C C . PRO A 1 89 ? -11.633 8.844 7.516 1 97.94 89 PRO A C 1
ATOM 690 O O . PRO A 1 89 ? -11.211 10 7.449 1 97.94 89 PRO A O 1
ATOM 693 N N . ALA A 1 90 ? -12.703 8.344 6.844 1 97.62 90 ALA A N 1
ATOM 694 C CA . ALA A 1 90 ? -13.492 9.172 5.934 1 97.62 90 ALA A CA 1
ATOM 695 C C . ALA A 1 90 ? -13.938 10.461 6.617 1 97.62 90 ALA A C 1
ATOM 697 O O . ALA A 1 90 ? -14.375 10.445 7.766 1 97.62 90 ALA A O 1
ATOM 698 N N . ASN A 1 91 ? -13.695 11.555 5.965 1 97.12 91 ASN A N 1
ATOM 699 C CA . ASN A 1 91 ? -14.188 12.883 6.34 1 97.12 91 ASN A CA 1
ATOM 700 C C . ASN A 1 91 ? -13.5 13.398 7.598 1 97.12 91 ASN A C 1
ATOM 702 O O . ASN A 1 91 ? -13.992 14.328 8.242 1 97.12 91 ASN A O 1
ATOM 706 N N . ILE A 1 92 ? -12.453 12.852 7.992 1 97 92 ILE A N 1
ATOM 707 C CA . ILE A 1 92 ? -11.641 13.383 9.078 1 97 92 ILE A CA 1
ATOM 708 C C . ILE A 1 92 ? -10.461 14.172 8.508 1 97 92 ILE A C 1
ATOM 710 O O . ILE A 1 92 ? -9.688 13.648 7.699 1 97 92 ILE A O 1
ATOM 714 N N . PRO A 1 93 ? -10.336 15.406 8.875 1 96.69 93 PRO A N 1
ATOM 715 C CA . PRO A 1 93 ? -9.203 16.188 8.383 1 96.69 93 PRO A CA 1
ATOM 716 C C . PRO A 1 93 ? -7.852 15.555 8.711 1 96.69 93 PRO A C 1
ATOM 718 O O . PRO A 1 93 ? -7.652 15.062 9.82 1 96.69 93 PRO A O 1
ATOM 721 N N . HIS A 1 94 ? -6.957 15.547 7.719 1 97.69 94 HIS A N 1
ATOM 722 C CA . HIS A 1 94 ? -5.637 14.984 7.98 1 97.69 94 HIS A CA 1
ATOM 723 C C . HIS A 1 94 ? -4.586 15.586 7.051 1 97.69 94 HIS A C 1
ATOM 725 O O . HIS A 1 94 ? -4.926 16.172 6.016 1 97.69 94 HIS A O 1
ATOM 731 N N . GLY A 1 95 ? -3.385 15.562 7.418 1 97.94 95 GLY A N 1
ATOM 732 C CA . GLY A 1 95 ? -2.16 15.914 6.723 1 97.94 95 GLY A CA 1
ATOM 733 C C . GLY A 1 95 ? -0.912 15.391 7.406 1 97.94 95 GLY A C 1
ATOM 734 O O . GLY A 1 95 ? -0.996 14.75 8.453 1 97.94 95 GLY A O 1
ATOM 735 N N . TYR A 1 96 ? 0.213 15.578 6.758 1 98.12 96 TYR A N 1
ATOM 736 C CA . TYR A 1 96 ? 1.442 15.141 7.414 1 98.12 96 TYR A CA 1
ATOM 737 C C . TYR A 1 96 ? 2.65 15.883 6.852 1 98.12 96 TYR A C 1
ATOM 739 O O . TYR A 1 96 ? 2.566 16.5 5.789 1 98.12 96 TYR A O 1
ATOM 747 N N . GLN A 1 97 ? 3.707 15.781 7.566 1 97.88 97 GLN A N 1
ATOM 748 C CA . GLN A 1 97 ? 4.961 16.422 7.188 1 97.88 97 GLN A CA 1
ATOM 749 C C . GLN A 1 97 ? 6.145 15.477 7.379 1 97.88 97 GLN A C 1
ATOM 751 O O . GLN A 1 97 ? 6.133 14.633 8.281 1 97.88 97 GLN A O 1
ATOM 756 N N . ASN A 1 98 ? 7.152 15.734 6.543 1 98.12 98 ASN A N 1
ATOM 757 C CA . ASN A 1 98 ? 8.43 15.055 6.738 1 98.12 98 ASN A CA 1
ATOM 758 C C . ASN A 1 98 ? 9.117 15.516 8.016 1 98.12 98 ASN A C 1
ATOM 760 O O . ASN A 1 98 ? 9.5 16.672 8.141 1 98.12 98 ASN A O 1
ATOM 764 N N . LEU A 1 99 ? 9.336 14.547 8.891 1 97.19 99 LEU A N 1
ATOM 765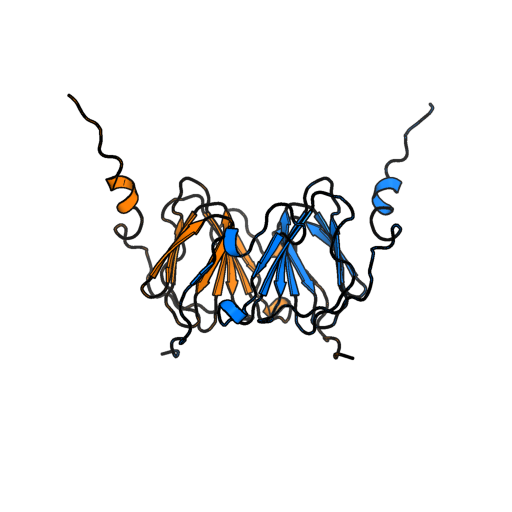 C CA . LEU A 1 99 ? 9.938 14.867 10.18 1 97.19 99 LEU A CA 1
ATOM 766 C C . LEU A 1 99 ? 11.461 14.789 10.102 1 97.19 99 LEU A C 1
ATOM 768 O O . LEU A 1 99 ? 12.156 15.297 10.992 1 97.19 99 LEU A O 1
ATOM 772 N N . GLY A 1 100 ? 11.922 14.266 9.047 1 96.62 100 GLY A N 1
ATOM 773 C CA . GLY A 1 100 ? 13.359 14.125 8.844 1 96.62 100 GLY A CA 1
ATOM 774 C C . GLY A 1 100 ? 13.984 13.07 9.742 1 96.62 100 GLY A C 1
ATOM 775 O O . GLY A 1 100 ? 13.273 12.25 10.336 1 96.62 100 GLY A O 1
ATOM 776 N N . PRO A 1 101 ? 15.352 12.945 9.758 1 96.88 101 PRO A N 1
ATOM 777 C CA . PRO A 1 101 ? 16.297 13.836 9.078 1 96.88 101 PRO A CA 1
ATOM 778 C C . PRO A 1 101 ? 16.406 13.555 7.582 1 96.88 101 PRO A C 1
ATOM 780 O O . PRO A 1 101 ? 16.953 14.367 6.832 1 96.88 101 PRO A O 1
ATOM 783 N N . GLY A 1 102 ? 15.914 12.516 7.043 1 97.31 102 GLY A N 1
ATOM 784 C CA . GLY A 1 102 ? 16.062 12.141 5.645 1 97.31 102 GLY A CA 1
ATOM 785 C C . GLY A 1 102 ? 14.758 12.125 4.887 1 97.31 102 GLY A C 1
ATOM 786 O O . GLY A 1 102 ? 13.812 12.828 5.254 1 97.31 102 GLY A O 1
ATOM 787 N N . ARG A 1 103 ? 14.742 11.383 3.855 1 98.38 103 ARG A N 1
ATOM 788 C CA . ARG A 1 103 ? 13.609 11.281 2.938 1 98.38 103 ARG A CA 1
ATOM 789 C C . ARG A 1 103 ? 12.391 10.688 3.637 1 98.38 103 ARG A C 1
ATOM 791 O O . ARG A 1 103 ? 12.516 9.766 4.445 1 98.38 103 ARG A O 1
ATOM 798 N N . LEU A 1 104 ? 11.266 11.281 3.311 1 98.69 104 LEU A N 1
ATOM 799 C CA . LEU A 1 104 ? 9.992 10.617 3.572 1 98.69 104 LEU A CA 1
ATOM 800 C C . LEU A 1 104 ? 9.43 9.992 2.301 1 98.69 104 LEU A C 1
ATOM 802 O O . LEU A 1 104 ? 9.422 10.625 1.241 1 98.69 104 LEU A O 1
ATOM 806 N N . ASP A 1 105 ? 9.094 8.766 2.391 1 98.75 105 ASP A N 1
ATOM 807 C CA . ASP A 1 105 ? 8.406 8.023 1.338 1 98.75 105 ASP A CA 1
ATOM 808 C C . ASP A 1 105 ? 7.164 7.324 1.881 1 98.75 105 ASP A C 1
ATOM 810 O O . ASP A 1 105 ? 7.27 6.402 2.693 1 98.75 105 ASP A O 1
ATOM 814 N N . SER A 1 106 ? 6.004 7.832 1.445 1 98.81 106 SER A N 1
ATOM 815 C CA . SER A 1 106 ? 4.742 7.289 1.935 1 98.81 106 SER A CA 1
ATOM 816 C C . SER A 1 106 ? 3.896 6.738 0.789 1 98.81 106 SER A C 1
ATOM 818 O O . SER A 1 106 ? 3.725 7.402 -0.235 1 98.81 106 SER A O 1
ATOM 820 N N . LEU A 1 107 ? 3.455 5.484 0.928 1 98.88 107 LEU A N 1
ATOM 821 C CA . LEU A 1 107 ? 2.391 4.977 0.067 1 98.88 107 LEU A CA 1
ATOM 822 C C . LEU A 1 107 ? 1.022 5.211 0.699 1 98.88 107 LEU A C 1
ATOM 824 O O . LEU A 1 107 ? 0.73 4.68 1.771 1 98.88 107 LEU A O 1
ATOM 828 N N . ASP A 1 108 ? 0.236 6.008 0.044 1 98.94 108 ASP A N 1
ATOM 829 C CA . ASP A 1 108 ? -1.092 6.375 0.527 1 98.94 108 ASP A CA 1
ATOM 830 C C . ASP A 1 108 ? -2.18 5.617 -0.229 1 98.94 108 ASP A C 1
ATOM 832 O O . ASP A 1 108 ? -2.33 5.781 -1.441 1 98.94 108 ASP A O 1
ATOM 836 N N . ILE A 1 109 ? -2.895 4.824 0.487 1 98.94 109 ILE A N 1
ATOM 837 C CA . ILE A 1 109 ? -3.916 3.945 -0.077 1 98.94 109 ILE A CA 1
ATOM 838 C C . ILE A 1 109 ? -5.301 4.547 0.157 1 98.94 109 ILE A C 1
ATOM 840 O O . ILE A 1 109 ? -5.797 4.555 1.285 1 98.94 109 ILE A O 1
ATOM 844 N N . HIS A 1 110 ? -5.875 5.059 -0.887 1 98.88 110 HIS A N 1
ATOM 845 C CA . HIS A 1 110 ? -7.203 5.656 -0.858 1 98.88 110 HIS A CA 1
ATOM 846 C C . HIS A 1 110 ? -8.281 4.617 -1.166 1 98.88 110 HIS A C 1
ATOM 848 O O . HIS A 1 110 ? -8.234 3.955 -2.205 1 98.88 110 HIS A O 1
ATOM 854 N N . VAL A 1 111 ? -9.266 4.504 -0.332 1 98.5 111 VAL A N 1
ATOM 855 C CA . VAL A 1 111 ? -10.328 3.527 -0.538 1 98.5 111 VAL A CA 1
ATOM 856 C C . VAL A 1 111 ? -11.414 4.125 -1.431 1 98.5 111 VAL A C 1
ATOM 858 O O . VAL A 1 111 ? -12.547 4.352 -0.982 1 98.5 111 VAL A O 1
ATOM 861 N N . SER A 1 112 ? -11.086 4.328 -2.643 1 98.69 112 SER A N 1
ATOM 862 C CA . SER A 1 112 ? -11.906 4.918 -3.695 1 98.69 112 SER A CA 1
ATOM 863 C C . SER A 1 112 ? -11.312 4.652 -5.074 1 98.69 112 SER A C 1
ATOM 865 O O . SER A 1 112 ? -10.094 4.551 -5.219 1 98.69 112 SER A O 1
ATOM 867 N N . PRO A 1 113 ? -12.164 4.516 -6.078 1 98.5 113 PRO A N 1
ATOM 868 C CA . PRO A 1 113 ? -11.617 4.32 -7.422 1 98.5 113 PRO A CA 1
ATOM 869 C C . PRO A 1 113 ? -11 5.59 -7.996 1 98.5 113 PRO A C 1
ATOM 871 O O . PRO A 1 113 ? -10.297 5.535 -9.016 1 98.5 113 PRO A O 1
ATOM 874 N N . GLU A 1 114 ? -11.32 6.715 -7.328 1 98.56 114 GLU A N 1
ATOM 875 C CA . GLU A 1 114 ? -10.828 8.008 -7.797 1 98.56 114 GLU A CA 1
ATOM 876 C C . GLU A 1 114 ? -10.289 8.844 -6.645 1 98.56 114 GLU A C 1
ATOM 878 O O . GLU A 1 114 ? -10.734 8.695 -5.504 1 98.56 114 GLU A O 1
ATOM 883 N N . TRP A 1 115 ? -9.375 9.688 -6.961 1 98.69 115 TRP A N 1
ATOM 884 C CA . TRP A 1 115 ? -8.852 10.625 -5.973 1 98.69 115 TRP A CA 1
ATOM 885 C C . TRP A 1 115 ? -9.781 11.82 -5.816 1 98.69 115 TRP A C 1
ATOM 887 O O . TRP A 1 115 ? -9.961 12.602 -6.758 1 98.69 115 TRP A O 1
ATOM 897 N N . ILE A 1 116 ? -10.422 11.977 -4.676 1 98.31 116 ILE A N 1
ATOM 898 C CA . ILE A 1 116 ? -11.273 13.102 -4.316 1 98.31 116 ILE A CA 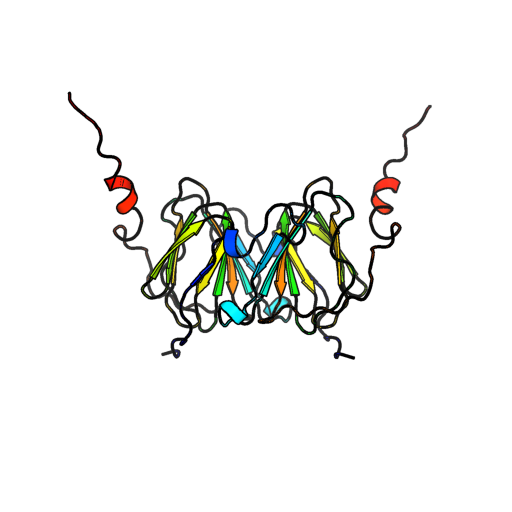1
ATOM 899 C C . ILE A 1 116 ? -10.703 13.805 -3.088 1 98.31 116 ILE A C 1
ATOM 901 O O . ILE A 1 116 ? -10.492 13.18 -2.045 1 98.31 116 ILE A O 1
ATOM 905 N N . GLN A 1 117 ? -10.43 15.094 -3.186 1 97.19 117 GLN A N 1
ATOM 906 C CA . GLN A 1 117 ? -9.812 15.805 -2.068 1 97.19 117 GLN A CA 1
ATOM 907 C C . GLN A 1 117 ? -10.383 17.203 -1.922 1 97.19 117 GLN A C 1
ATOM 909 O O . GLN A 1 117 ? -10.57 17.906 -2.916 1 97.19 117 GLN A O 1
ATOM 914 N N . PHE A 1 118 ? -10.664 17.578 -0.725 1 96.62 118 PHE A N 1
ATOM 915 C CA . PHE A 1 118 ? -11.016 18.938 -0.357 1 96.62 118 PHE A CA 1
ATOM 916 C C . PHE A 1 118 ? -9.961 19.531 0.565 1 96.62 118 PHE A C 1
ATOM 918 O O . PHE A 1 118 ? -9.812 19.109 1.713 1 96.62 118 PHE A O 1
ATOM 925 N N . ASP A 1 119 ? -9.266 20.578 0.091 1 95.25 119 ASP A N 1
ATOM 926 C CA . ASP A 1 119 ? -8.195 21.203 0.865 1 95.25 119 ASP A CA 1
ATOM 927 C C . ASP A 1 119 ? -8.766 22.141 1.929 1 95.25 119 ASP A C 1
ATOM 929 O O . ASP A 1 119 ? -9.688 22.922 1.652 1 95.25 119 ASP A O 1
ATOM 933 N N . LEU A 1 120 ? -8.227 22.031 3.107 1 94.44 120 LEU A N 1
ATOM 934 C CA . LEU A 1 120 ? -8.695 22.859 4.219 1 94.44 120 LEU A CA 1
ATOM 935 C C . LEU A 1 120 ? -7.656 23.922 4.586 1 94.44 120 LEU A C 1
ATOM 937 O O . LEU A 1 120 ? -7.965 24.875 5.297 1 94.44 120 LEU A O 1
ATOM 941 N N . ALA A 1 121 ? -6.441 23.719 4.219 1 87.44 121 ALA A N 1
ATOM 942 C CA . ALA A 1 121 ? -5.336 24.641 4.445 1 87.44 121 ALA A CA 1
ATOM 943 C C . ALA A 1 121 ? -4.395 24.688 3.246 1 87.44 121 ALA A C 1
ATOM 945 O O . ALA A 1 121 ? -4.207 23.672 2.564 1 87.44 121 ALA A O 1
ATOM 946 N N . ARG A 1 122 ? -3.783 25.75 3.07 1 83.44 122 ARG A N 1
ATOM 947 C CA . ARG A 1 122 ? -2.902 25.891 1.916 1 83.44 122 ARG A CA 1
ATOM 948 C C . ARG A 1 122 ? -1.442 25.719 2.316 1 83.44 122 ARG A C 1
ATOM 950 O O . ARG A 1 122 ? -0.583 25.484 1.461 1 83.44 122 ARG A O 1
ATOM 957 N N . ALA A 1 123 ? -1.205 25.906 3.57 1 81.94 123 ALA A N 1
ATOM 958 C CA . ALA A 1 123 ? 0.163 25.75 4.055 1 81.94 123 ALA A CA 1
ATOM 959 C C . ALA A 1 123 ? 0.179 25.266 5.508 1 81.94 123 ALA A C 1
ATOM 961 O O . ALA A 1 123 ? -0.809 25.422 6.227 1 81.94 123 ALA A O 1
ATOM 962 N N . TRP A 1 124 ? 1.199 24.516 5.844 1 85 124 TRP A N 1
ATOM 963 C CA . TRP A 1 124 ? 1.441 24.219 7.254 1 85 124 TRP A CA 1
ATOM 964 C C . TRP A 1 124 ? 1.896 25.469 8 1 85 124 TRP A C 1
ATOM 966 O O . TRP A 1 124 ? 2.629 26.297 7.457 1 85 124 TRP A O 1
ATOM 976 N N . ASN A 1 125 ? 1.279 25.688 9.172 1 67.12 125 ASN A N 1
ATOM 977 C CA . ASN A 1 125 ? 1.76 26.797 9.984 1 67.12 125 ASN A CA 1
ATOM 978 C C . ASN A 1 125 ? 3.145 26.516 10.562 1 67.12 125 ASN A C 1
ATOM 980 O O . ASN A 1 125 ? 3.449 25.375 10.93 1 67.12 125 ASN A O 1
ATOM 984 N N . ARG A 1 126 ? 4.105 27.25 10.219 1 56.25 126 ARG A N 1
ATOM 985 C CA . ARG A 1 126 ? 5.48 27.141 10.703 1 56.25 126 ARG A CA 1
ATOM 986 C C . ARG A 1 126 ? 5.516 26.625 12.133 1 56.25 126 ARG A C 1
ATOM 988 O O . ARG A 1 126 ? 6.441 25.906 12.516 1 56.25 126 ARG A O 1
ATOM 995 N N . SER A 1 127 ? 4.688 27.141 13.055 1 49.09 127 SER A N 1
ATOM 996 C CA . SER A 1 127 ? 4.711 26.75 14.461 1 49.09 127 SER A CA 1
ATOM 997 C C . SER A 1 127 ? 4.266 25.297 14.633 1 49.09 127 SER A C 1
ATOM 999 O O . SER A 1 127 ? 4.375 24.734 15.727 1 49.09 127 SER A O 1
ATOM 1001 N N . SER A 1 128 ? 3.578 24.781 13.789 1 46.81 128 SER A N 1
ATOM 1002 C CA . SER A 1 128 ? 3.018 23.453 13.977 1 46.81 128 SER A CA 1
ATOM 1003 C C . SER A 1 128 ? 4.117 22.391 14.031 1 46.81 128 SER A C 1
ATOM 1005 O O . SER A 1 128 ? 4.023 21.438 14.797 1 46.81 128 SER A O 1
ATOM 1007 N N . VAL A 1 129 ? 5.016 22.266 13.023 1 46.47 129 VAL A N 1
ATOM 1008 C CA . VAL A 1 129 ? 5.895 21.109 12.867 1 46.47 129 VAL A CA 1
ATOM 1009 C C . VAL A 1 129 ? 6.953 21.109 13.969 1 46.47 129 VAL A C 1
ATOM 1011 O O . VAL A 1 129 ? 7.109 20.109 14.688 1 46.47 129 VAL A O 1
ATOM 1014 N N . LEU A 1 130 ? 8.32 21.797 13.609 1 45.38 130 LEU A N 1
ATOM 1015 C CA . LEU A 1 130 ? 9.695 21.672 14.07 1 45.38 130 LEU A CA 1
ATOM 1016 C C . LEU A 1 130 ? 9.891 22.375 15.406 1 45.38 130 LEU A C 1
ATOM 1018 O O . LEU A 1 130 ? 11.023 22.516 15.875 1 45.38 130 LEU A O 1
ATOM 1022 N N . LEU A 1 131 ? 9 23.031 15.898 1 39.28 131 LEU A N 1
ATOM 1023 C CA . LEU A 1 131 ? 9.43 23.656 17.141 1 39.28 131 LEU A CA 1
ATOM 1024 C C . LEU A 1 131 ? 9.906 22.609 18.141 1 39.28 131 LEU A C 1
ATOM 1026 O O . LEU A 1 131 ? 10.703 22.922 19.047 1 39.28 131 LEU A O 1
ATOM 1030 N N . SER A 1 132 ? 9.281 21.484 18.062 1 39.38 132 SER A N 1
ATOM 1031 C CA . SER A 1 132 ? 9.688 20.672 19.203 1 39.38 132 SER A CA 1
ATOM 1032 C C . SER A 1 132 ? 11.094 20.109 19.016 1 39.38 132 SER A C 1
ATOM 1034 O O . SER A 1 132 ? 11.695 19.594 19.953 1 39.38 132 SER A O 1
ATOM 1036 N N . ALA A 1 133 ? 11.664 20.062 17.844 1 38 133 ALA A N 1
ATOM 1037 C CA . ALA A 1 133 ? 13.023 19.562 17.703 1 38 133 ALA A CA 1
ATOM 1038 C C . ALA A 1 133 ? 14.039 20.547 18.25 1 38 133 ALA A C 1
ATOM 1040 O O . ALA A 1 133 ? 15.109 20.156 18.734 1 38 133 ALA A O 1
ATOM 1041 N N . ASP A 1 134 ? 13.984 21.797 18.031 1 35.84 134 ASP A N 1
ATOM 1042 C CA . ASP A 1 134 ? 14.984 22.781 18.453 1 35.84 134 ASP A CA 1
ATOM 1043 C C . ASP A 1 134 ? 15.031 22.875 19.984 1 35.84 134 ASP A C 1
ATOM 1045 O O . ASP A 1 134 ? 16 23.406 20.547 1 35.84 134 ASP A O 1
ATOM 1049 N N . SER A 1 135 ? 13.969 22.625 20.672 1 38.19 135 SER A N 1
ATOM 1050 C CA . SER A 1 135 ? 14.078 22.984 22.078 1 38.19 135 SER A CA 1
ATOM 1051 C C . SER A 1 135 ? 15.078 22.094 22.797 1 38.19 135 SER A C 1
ATOM 1053 O O . SER A 1 135 ? 15.453 22.359 23.938 1 38.19 135 SER A O 1
ATOM 1055 N N . LYS A 1 136 ? 15.383 20.844 22.344 1 38.5 136 LYS A N 1
ATOM 1056 C CA . LYS A 1 136 ? 16.344 20.141 23.188 1 38.5 136 LYS A CA 1
ATOM 1057 C C . LYS A 1 136 ? 17.781 20.547 22.859 1 38.5 136 LYS A C 1
ATOM 1059 O O . LYS A 1 136 ? 18.734 20.062 23.453 1 38.5 136 LYS A O 1
ATOM 1064 N N . VAL A 1 137 ? 18.109 21.188 21.672 1 35.44 137 VAL A N 1
ATOM 1065 C CA . VAL A 1 137 ? 19.516 21.5 21.484 1 35.44 137 VAL A CA 1
ATOM 1066 C C . VAL A 1 137 ? 19.875 22.781 22.234 1 35.44 137 VAL A C 1
ATOM 1068 O O . VAL A 1 137 ? 19.594 23.875 21.766 1 35.44 137 VAL A O 1
ATOM 1071 N N . LYS A 1 138 ? 19.562 22.828 23.516 1 36.31 138 LYS A N 1
ATOM 1072 C CA . LYS A 1 138 ? 20.234 23.859 24.297 1 36.31 138 LYS A CA 1
ATOM 1073 C C . LYS A 1 138 ? 21.734 23.828 24.078 1 36.31 138 LYS A C 1
ATOM 1075 O O . LYS A 1 138 ? 22.375 22.781 24.25 1 36.31 138 LYS A O 1
ATOM 1080 N N . PRO A 1 139 ? 22.406 24.688 23.328 1 34.56 139 PRO A N 1
ATOM 1081 C CA . PRO A 1 139 ? 23.859 24.844 23.266 1 34.56 139 PRO A CA 1
ATOM 1082 C C . PRO A 1 139 ? 24.516 24.844 24.656 1 34.56 139 PRO A C 1
ATOM 1084 O O . PRO A 1 139 ? 24.047 25.531 25.562 1 34.56 139 PRO A O 1
ATOM 1087 N N . ASP A 1 140 ? 24.969 23.719 25.203 1 37.72 140 ASP A N 1
ATOM 1088 C CA . ASP A 1 140 ? 25.891 23.781 26.344 1 37.72 140 ASP A CA 1
ATOM 1089 C C . ASP A 1 140 ? 26.969 24.828 26.109 1 37.72 140 ASP A C 1
ATOM 1091 O O . ASP A 1 140 ? 27.906 24.625 25.328 1 37.72 140 ASP A O 1
ATOM 1095 N N . GLY A 1 141 ? 26.719 26.016 25.734 1 28.22 141 GLY A N 1
ATOM 1096 C CA . GLY A 1 141 ? 27.703 27.078 25.719 1 28.22 141 GLY A CA 1
ATOM 1097 C C . GLY A 1 141 ? 28.641 27.062 26.906 1 28.22 141 GLY A C 1
ATOM 1098 O O . GLY A 1 141 ? 28.484 26.219 27.812 1 28.22 141 GLY A O 1
ATOM 1099 N N . THR A 1 142 ? 29.062 28.344 27.641 1 28.3 142 THR A N 1
ATOM 1100 C CA . THR A 1 142 ? 30.188 29.078 28.234 1 28.3 142 THR A CA 1
ATOM 1101 C C . THR A 1 142 ? 30.406 28.641 29.672 1 28.3 142 THR A C 1
ATOM 1103 O O . THR A 1 142 ? 29.516 28.781 30.516 1 28.3 142 THR A O 1
ATOM 1106 N N . LYS A 1 143 ? 30.75 27.312 30.094 1 24.17 143 LYS A N 1
ATOM 1107 C CA . LYS A 1 143 ? 31.859 27.422 31.047 1 24.17 143 LYS A CA 1
ATOM 1108 C C . LYS A 1 143 ? 33.188 27.703 30.344 1 24.17 143 LYS A C 1
ATOM 1110 O O . LYS A 1 143 ? 33.406 27.203 29.234 1 24.17 143 LYS A O 1
ATOM 1115 N N . MET B 1 1 ? -22.312 18.906 4.82 1 47.94 1 MET B N 1
ATOM 1116 C CA . MET B 1 1 ? -20.938 18.594 5.195 1 47.94 1 MET B CA 1
ATOM 1117 C C . MET B 1 1 ? -20.719 17.094 5.277 1 47.94 1 MET B C 1
ATOM 1119 O O . MET B 1 1 ? -21.578 16.359 5.777 1 47.94 1 MET B O 1
ATOM 1123 N N . PRO B 1 2 ? -19.859 16.594 4.52 1 62.44 2 PRO B N 1
ATOM 1124 C CA . PRO B 1 2 ? -19.844 15.133 4.598 1 62.44 2 PRO B CA 1
ATOM 1125 C C . PRO B 1 2 ? -19.812 14.617 6.031 1 62.44 2 PRO B C 1
ATOM 1127 O O . PRO B 1 2 ? -19.266 15.281 6.918 1 62.44 2 PRO B O 1
ATOM 1130 N N . ILE B 1 3 ? -20.641 13.688 6.363 1 72.12 3 ILE B N 1
ATOM 1131 C CA . ILE B 1 3 ? -20.766 13.078 7.684 1 72.12 3 ILE B CA 1
ATOM 1132 C C . ILE B 1 3 ? -19.422 12.5 8.117 1 72.12 3 ILE B C 1
ATOM 1134 O O . ILE B 1 3 ? -18.844 11.68 7.402 1 72.12 3 ILE B O 1
ATOM 1138 N N . ARG B 1 4 ? -18.906 13.055 9.148 1 79.69 4 ARG B N 1
ATOM 1139 C CA . ARG B 1 4 ? -17.672 12.578 9.742 1 79.69 4 ARG B CA 1
ATOM 1140 C C . ARG B 1 4 ? -17.781 11.117 10.164 1 79.69 4 ARG B C 1
ATOM 1142 O O . ARG B 1 4 ? -18.797 10.703 10.719 1 79.69 4 ARG B O 1
ATOM 1149 N N . SER B 1 5 ? -16.844 10.453 9.82 1 82.31 5 SER B N 1
ATOM 1150 C CA . SER B 1 5 ? -16.812 9.047 10.188 1 82.31 5 SER B CA 1
ATOM 1151 C C . SER B 1 5 ? -16.797 8.867 11.703 1 82.31 5 SER B C 1
ATOM 1153 O O . SER B 1 5 ? -16.25 9.703 12.422 1 82.31 5 SER B O 1
ATOM 1155 N N . LYS B 1 6 ? -17.406 7.844 12.172 1 83.88 6 LYS B N 1
ATOM 1156 C CA . LYS B 1 6 ? -17.359 7.5 13.594 1 83.88 6 LYS B CA 1
ATOM 1157 C C . LYS B 1 6 ? -16.094 6.723 13.938 1 83.88 6 LYS B C 1
ATOM 1159 O O . LYS B 1 6 ? -15.758 6.566 15.109 1 83.88 6 LYS B O 1
ATOM 1164 N N . THR B 1 7 ? -15.406 6.355 12.961 1 90.25 7 THR B N 1
ATOM 1165 C CA . THR B 1 7 ? -14.164 5.613 13.156 1 90.25 7 THR B CA 1
ATOM 1166 C C . THR B 1 7 ? -13.039 6.547 13.594 1 90.25 7 THR B C 1
ATOM 1168 O O . THR B 1 7 ? -12.922 7.664 13.094 1 90.25 7 THR B O 1
ATOM 1171 N N . GLU B 1 8 ? -12.211 6.074 14.508 1 92.19 8 GLU B N 1
ATOM 1172 C CA . GLU B 1 8 ? -11.141 6.902 15.062 1 92.19 8 GLU B CA 1
ATOM 1173 C C . GLU B 1 8 ? -9.836 6.707 14.297 1 92.19 8 GLU B C 1
ATOM 1175 O O . GLU B 1 8 ? -9.523 5.594 13.875 1 92.19 8 GLU B O 1
ATOM 1180 N N . PRO B 1 9 ? -9.102 7.84 14.172 1 96 9 PRO B N 1
ATOM 1181 C CA . PRO B 1 9 ? -7.746 7.672 13.633 1 96 9 PRO B CA 1
ATOM 1182 C C . PRO B 1 9 ? -6.91 6.68 14.438 1 96 9 PRO B C 1
ATOM 1184 O O . PRO B 1 9 ? -7.145 6.5 15.641 1 96 9 PRO B O 1
ATOM 1187 N N . ALA B 1 10 ? -5.961 6.012 13.727 1 97.06 10 ALA B N 1
ATOM 1188 C CA . ALA B 1 10 ? -5.141 5.023 14.422 1 97.06 10 ALA B CA 1
ATOM 1189 C C . ALA B 1 10 ? -3.742 4.949 13.812 1 97.06 10 ALA B C 1
ATOM 1191 O O . ALA B 1 10 ? -3.539 5.34 12.656 1 97.06 10 ALA B O 1
ATOM 1192 N N . LYS B 1 11 ? -2.846 4.543 14.609 1 98.31 11 LYS B N 1
ATOM 1193 C CA . LYS B 1 11 ? -1.518 4.117 14.18 1 98.31 11 LYS B CA 1
ATOM 1194 C C . LYS B 1 11 ? -1.264 2.658 14.555 1 98.31 11 LYS B C 1
A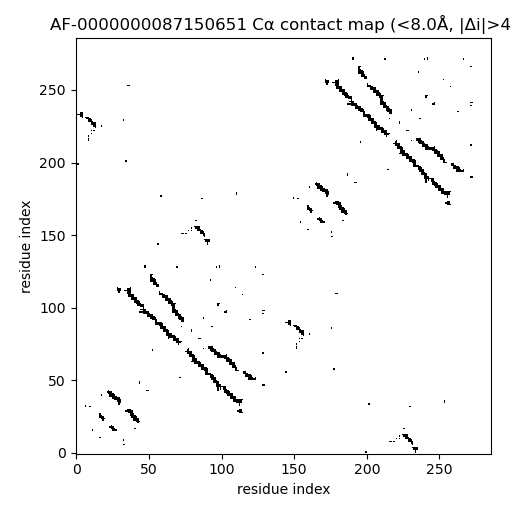TOM 1196 O O . LYS B 1 11 ? -1.6 2.225 15.656 1 98.31 11 LYS B O 1
ATOM 1201 N N . VAL B 1 12 ? -0.772 1.949 13.68 1 98.75 12 VAL B N 1
ATOM 1202 C CA . VAL B 1 12 ? -0.292 0.598 13.945 1 98.75 12 VAL B CA 1
ATOM 1203 C C . VAL B 1 12 ? 1.221 0.537 13.75 1 98.75 12 VAL B C 1
ATOM 1205 O O . VAL B 1 12 ? 1.704 0.531 12.609 1 98.75 12 VAL B O 1
ATOM 1208 N N . PRO B 1 13 ? 1.926 0.493 14.859 1 98.62 13 PRO B N 1
ATOM 1209 C CA . PRO B 1 13 ? 3.379 0.384 14.703 1 98.62 13 PRO B CA 1
ATOM 1210 C C . PRO B 1 13 ? 3.799 -0.879 13.961 1 98.62 13 PRO B C 1
ATOM 1212 O O . PRO B 1 13 ? 3.111 -1.901 14.031 1 98.62 13 PRO B O 1
ATOM 1215 N N . ALA B 1 14 ? 4.926 -0.764 13.328 1 98.44 14 ALA B N 1
ATOM 1216 C CA . ALA B 1 14 ? 5.438 -1.876 12.531 1 98.44 14 ALA B CA 1
ATOM 1217 C C . ALA B 1 14 ? 5.496 -3.16 13.352 1 98.44 14 ALA B C 1
ATOM 1219 O O . ALA B 1 14 ? 5.117 -4.23 12.875 1 98.44 14 ALA B O 1
ATOM 1220 N N . CYS B 1 15 ? 5.848 -3.08 14.531 1 97.81 15 CYS B N 1
ATOM 1221 C CA . CYS B 1 15 ? 6.094 -4.258 15.359 1 97.81 15 CYS B CA 1
ATOM 1222 C C . CYS B 1 15 ? 4.789 -4.965 15.703 1 97.81 15 CYS B C 1
ATOM 1224 O O . CYS B 1 15 ? 4.801 -6.105 16.172 1 97.81 15 CYS B O 1
ATOM 1226 N N . GLU B 1 16 ? 3.648 -4.289 15.539 1 98.12 16 GLU B N 1
ATOM 1227 C CA . GLU B 1 16 ? 2.363 -4.879 15.906 1 98.12 16 GLU B CA 1
ATOM 1228 C C . GLU B 1 16 ? 1.786 -5.695 14.75 1 98.12 16 GLU B C 1
ATOM 1230 O O . GLU B 1 16 ? 0.875 -6.5 14.953 1 98.12 16 GLU B O 1
ATOM 1235 N N . TRP B 1 17 ? 2.396 -5.473 13.5 1 98.25 17 TRP B N 1
ATOM 1236 C CA . TRP B 1 17 ? 1.769 -6.199 12.406 1 98.25 17 TRP B CA 1
ATOM 1237 C C . TRP B 1 17 ? 2.818 -6.863 11.516 1 98.25 17 TRP B C 1
ATOM 1239 O O . TRP B 1 17 ? 2.488 -7.684 10.664 1 98.25 17 TRP B O 1
ATOM 1249 N N . GLN B 1 18 ? 4.066 -6.48 11.758 1 97.94 18 GLN B N 1
ATOM 1250 C CA . GLN B 1 18 ? 5.152 -7.09 11 1 97.94 18 GLN B CA 1
ATOM 1251 C C . GLN B 1 18 ? 6.004 -7.992 11.891 1 97.94 18 GLN B C 1
ATOM 1253 O O . GLN B 1 18 ? 6.273 -7.656 13.047 1 97.94 18 GLN B O 1
ATOM 1258 N N . HIS B 1 19 ? 6.41 -9.055 11.328 1 96.88 19 HIS B N 1
ATOM 1259 C CA . HIS B 1 19 ? 7.234 -10.047 12.008 1 96.88 19 HIS B CA 1
ATOM 1260 C C . HIS B 1 19 ? 8.5 -10.352 11.219 1 96.88 19 HIS B C 1
ATOM 1262 O O . HIS B 1 19 ? 8.492 -11.203 10.328 1 96.88 19 HIS B O 1
ATOM 1268 N N . PRO B 1 20 ? 9.547 -9.75 11.641 1 91.94 20 PRO B N 1
ATOM 1269 C CA . PRO B 1 20 ? 10.805 -9.969 10.922 1 91.94 20 PRO B CA 1
ATOM 1270 C C . PRO B 1 20 ? 11.203 -11.445 10.859 1 91.94 20 PRO B C 1
ATOM 1272 O O . PRO B 1 20 ? 10.977 -12.188 11.82 1 91.94 20 PRO B O 1
ATOM 1275 N N . GLY B 1 21 ? 11.703 -11.883 9.836 1 92 21 GLY B N 1
ATOM 1276 C CA . GLY B 1 21 ? 12.18 -13.25 9.672 1 92 21 GLY B CA 1
ATOM 1277 C C . GLY B 1 21 ? 11.164 -14.164 9.008 1 92 21 GLY B C 1
ATOM 1278 O O . GLY B 1 21 ? 11.508 -15.25 8.547 1 92 21 GLY B O 1
ATOM 1279 N N . GLN B 1 22 ? 9.938 -13.758 9.062 1 95.81 22 GLN B N 1
ATOM 1280 C CA . GLN B 1 22 ? 8.898 -14.539 8.398 1 95.81 22 GLN B CA 1
ATOM 1281 C C . GLN B 1 22 ? 8.688 -14.062 6.969 1 95.81 22 GLN B C 1
ATOM 1283 O O . GLN B 1 22 ? 8.875 -12.883 6.664 1 95.81 22 GLN B O 1
ATOM 1288 N N . LYS B 1 23 ? 8.352 -14.984 6.055 1 96.75 23 LYS B N 1
ATOM 1289 C CA . LYS B 1 23 ? 8.016 -14.602 4.688 1 96.75 23 LYS B CA 1
ATOM 1290 C C . LYS B 1 23 ? 6.746 -13.758 4.648 1 96.75 23 LYS B C 1
ATOM 1292 O O . LYS B 1 23 ? 6.711 -12.711 4 1 96.75 23 LYS B O 1
ATOM 1297 N N . LEU B 1 24 ? 5.727 -14.406 5.266 1 97.56 24 LEU B N 1
ATOM 1298 C CA . LEU B 1 24 ? 4.598 -13.539 5.582 1 97.56 24 LEU B CA 1
ATOM 1299 C C . LEU B 1 24 ? 4.98 -12.5 6.629 1 97.56 24 LEU B C 1
ATOM 1301 O O . LEU B 1 24 ? 4.656 -12.648 7.809 1 97.56 24 LEU B O 1
ATOM 1305 N N . ARG B 1 25 ? 5.578 -11.422 6.207 1 97.06 25 ARG B N 1
ATOM 1306 C CA . ARG B 1 25 ? 6.246 -10.438 7.051 1 97.06 25 ARG B CA 1
ATOM 1307 C C . ARG B 1 25 ? 5.234 -9.641 7.867 1 97.06 25 ARG B C 1
ATOM 1309 O O . ARG B 1 25 ? 5.512 -9.258 9.008 1 97.06 25 ARG B O 1
ATOM 1316 N N . GLY B 1 26 ? 4.133 -9.375 7.254 1 98.5 26 GLY B N 1
ATOM 1317 C CA . GLY B 1 26 ? 3.131 -8.57 7.93 1 98.5 26 GLY B CA 1
ATOM 1318 C C . GLY B 1 26 ? 1.712 -8.93 7.531 1 98.5 26 GLY B C 1
ATOM 1319 O O . GLY B 1 26 ? 1.451 -9.266 6.375 1 98.5 26 GLY B O 1
ATOM 1320 N N . LEU B 1 27 ? 0.868 -8.852 8.492 1 98.75 27 LEU B N 1
ATOM 1321 C CA . LEU B 1 27 ? -0.572 -8.977 8.289 1 98.75 27 LEU B CA 1
ATOM 1322 C C . LEU B 1 27 ? -1.327 -7.957 9.141 1 98.75 27 LEU B C 1
ATOM 1324 O O . LEU B 1 27 ? -1.251 -7.996 10.375 1 98.75 27 LEU B O 1
ATOM 1328 N N . LEU B 1 28 ? -1.979 -7.043 8.508 1 98.81 28 LEU B N 1
ATOM 1329 C CA . LEU B 1 28 ? -2.859 -6.078 9.156 1 98.81 28 LEU B CA 1
ATOM 1330 C C . LEU B 1 28 ? -4.262 -6.129 8.555 1 98.81 28 LEU B C 1
ATOM 1332 O O . LEU B 1 28 ? -4.5 -5.574 7.48 1 98.81 28 LEU B O 1
ATOM 1336 N N . GLU B 1 29 ? -5.172 -6.797 9.242 1 98.75 29 GLU B N 1
ATOM 1337 C CA . GLU B 1 29 ? -6.543 -6.887 8.75 1 98.75 29 GLU B CA 1
ATOM 1338 C C . GLU B 1 29 ? -7.293 -5.578 8.969 1 98.75 29 GLU B C 1
ATOM 1340 O O . GLU B 1 29 ? -7.242 -5 10.055 1 98.75 29 GLU B O 1
ATOM 1345 N N . GLY B 1 30 ? -8.016 -5.16 7.969 1 98.25 30 GLY B N 1
ATOM 1346 C CA . GLY B 1 30 ? -8.734 -3.895 7.977 1 98.25 30 GLY B CA 1
ATOM 1347 C C . GLY B 1 30 ? -9.828 -3.838 9.031 1 98.25 30 GLY B C 1
ATOM 1348 O O . GLY B 1 30 ? -10.195 -2.756 9.492 1 98.25 30 GLY B O 1
ATOM 1349 N N . LYS B 1 31 ? -10.352 -4.98 9.406 1 97.56 31 LYS B N 1
ATOM 1350 C CA . LYS B 1 31 ? -11.422 -5.004 10.398 1 97.56 31 LYS B CA 1
ATOM 1351 C C . LYS B 1 31 ? -10.969 -4.344 11.703 1 97.56 31 LYS B C 1
ATOM 1353 O O . LYS B 1 31 ? -11.773 -3.713 12.391 1 97.56 31 LYS B O 1
ATOM 1358 N N . SER B 1 32 ? -9.703 -4.457 12.047 1 96.62 32 SER B N 1
ATOM 1359 C CA . SER B 1 32 ? -9.172 -3.857 13.266 1 96.62 32 SER B CA 1
ATOM 1360 C C . SER B 1 32 ? -9.188 -2.336 13.188 1 96.62 32 SER B C 1
ATOM 1362 O O . SER B 1 32 ? -9.164 -1.652 14.211 1 96.62 32 SER B O 1
ATOM 1364 N N . LEU B 1 33 ? -9.203 -1.739 11.984 1 96.5 33 LEU B N 1
ATOM 1365 C CA . LEU B 1 33 ? -9.219 -0.3 11.742 1 96.5 33 LEU B CA 1
ATOM 1366 C C . LEU B 1 33 ? -10.602 0.159 11.281 1 96.5 33 LEU B C 1
ATOM 1368 O O . LEU B 1 33 ? -10.805 1.343 11 1 96.5 33 LEU B O 1
ATOM 1372 N N . GLN B 1 34 ? -11.492 -0.863 11.172 1 96 34 GLN B N 1
ATOM 1373 C CA . GLN B 1 34 ? -12.836 -0.611 10.664 1 96 34 GLN B CA 1
ATOM 1374 C C . GLN B 1 34 ? -12.789 -0.062 9.242 1 96 34 GLN B C 1
ATOM 1376 O O . GLN B 1 34 ? -13.477 0.915 8.93 1 96 34 GLN B O 1
ATOM 1381 N N . THR B 1 35 ? -11.938 -0.594 8.453 1 97.31 35 THR B N 1
ATOM 1382 C CA . THR B 1 35 ? -11.82 -0.246 7.043 1 97.31 35 THR B CA 1
ATOM 1383 C C . THR B 1 35 ? -11.875 -1.498 6.172 1 97.31 35 THR B C 1
ATOM 1385 O O . THR B 1 35 ? -11.812 -2.619 6.684 1 97.31 35 THR B O 1
ATOM 1388 N N . ASN B 1 36 ? -11.969 -1.334 4.902 1 97.38 36 ASN B N 1
ATOM 1389 C CA . ASN B 1 36 ? -12.227 -2.441 3.986 1 97.38 36 ASN B CA 1
ATOM 1390 C C . ASN B 1 36 ? -10.953 -2.861 3.25 1 97.38 36 ASN B C 1
ATOM 1392 O O . ASN B 1 36 ? -11.008 -3.238 2.078 1 97.38 36 ASN B O 1
ATOM 1396 N N . ILE B 1 37 ? -9.828 -2.713 3.9 1 98.31 37 ILE B N 1
ATOM 1397 C CA . ILE B 1 37 ? -8.555 -3.082 3.281 1 98.31 37 ILE B CA 1
ATOM 1398 C C . ILE B 1 37 ? -7.723 -3.9 4.262 1 98.31 37 ILE B C 1
ATOM 1400 O O . ILE B 1 37 ? -7.625 -3.557 5.445 1 98.31 37 ILE B O 1
ATOM 1404 N N . THR B 1 38 ? -7.207 -4.949 3.838 1 98.88 38 THR B N 1
ATOM 1405 C CA . THR B 1 38 ? -6.227 -5.727 4.594 1 98.88 38 THR B CA 1
ATOM 1406 C C . THR B 1 38 ? -4.855 -5.66 3.924 1 98.88 38 THR B C 1
ATOM 1408 O O . THR B 1 38 ? -4.75 -5.777 2.701 1 98.88 38 THR B O 1
ATOM 1411 N N . LEU B 1 39 ? -3.809 -5.406 4.684 1 98.88 39 LEU B N 1
ATOM 1412 C CA . LEU B 1 39 ? -2.439 -5.336 4.184 1 98.88 39 LEU B CA 1
ATOM 1413 C C . LEU B 1 39 ? -1.66 -6.594 4.547 1 98.88 39 LEU B C 1
ATOM 1415 O O . LEU B 1 39 ? -1.679 -7.031 5.699 1 98.88 39 LEU B O 1
ATOM 1419 N N . ILE B 1 40 ? -1.016 -7.16 3.564 1 98.94 40 ILE B N 1
ATOM 1420 C CA . ILE B 1 40 ? -0.047 -8.234 3.771 1 98.94 40 ILE B CA 1
ATOM 1421 C C . ILE B 1 40 ? 1.297 -7.836 3.164 1 98.94 40 ILE B C 1
ATOM 1423 O O . ILE B 1 40 ? 1.354 -7.352 2.031 1 98.94 40 ILE B O 1
ATOM 1427 N N . ARG B 1 41 ? 2.279 -7.926 3.891 1 98.81 41 ARG B N 1
ATOM 1428 C CA . ARG B 1 41 ? 3.633 -7.762 3.367 1 98.81 41 ARG B CA 1
ATOM 1429 C C . ARG B 1 41 ? 4.344 -9.102 3.25 1 98.81 41 ARG B C 1
ATOM 1431 O O . ARG B 1 41 ? 4.418 -9.859 4.223 1 98.81 41 ARG B O 1
ATOM 1438 N N . TYR B 1 42 ? 4.77 -9.438 2.102 1 98.81 42 TYR B N 1
ATOM 1439 C CA . TYR B 1 42 ? 5.484 -10.68 1.837 1 98.81 42 TYR B CA 1
ATOM 1440 C C . TYR B 1 42 ? 6.934 -10.406 1.447 1 98.81 42 TYR B C 1
ATOM 1442 O O . TYR B 1 42 ? 7.195 -9.641 0.519 1 98.81 42 TYR B O 1
ATOM 1450 N N . VAL B 1 43 ? 7.879 -11.055 2.156 1 98.69 43 VAL B N 1
ATOM 1451 C CA . VAL B 1 43 ? 9.297 -10.812 1.931 1 98.69 43 VAL B CA 1
ATOM 1452 C C . VAL B 1 43 ? 10.055 -12.141 1.89 1 98.69 43 VAL B C 1
ATOM 1454 O O . VAL B 1 43 ? 9.867 -12.992 2.758 1 98.69 43 VAL B O 1
ATOM 1457 N N . THR B 1 44 ? 10.867 -12.32 0.893 1 98.38 44 THR B N 1
ATOM 1458 C CA . THR B 1 44 ? 11.727 -13.5 0.84 1 98.38 44 THR B CA 1
ATOM 1459 C C . THR B 1 44 ? 13.047 -13.172 0.147 1 98.38 44 THR B C 1
ATOM 1461 O O . THR B 1 44 ? 13.07 -12.406 -0.816 1 98.38 44 THR B O 1
ATOM 1464 N N . ASP B 1 45 ? 14.086 -13.828 0.609 1 97.62 45 ASP B N 1
ATOM 1465 C CA . ASP B 1 45 ? 15.414 -13.688 0.003 1 97.62 45 ASP B CA 1
ATOM 1466 C C . ASP B 1 45 ? 15.727 -14.875 -0.905 1 97.62 45 ASP B C 1
ATOM 1468 O O . ASP B 1 45 ? 16.797 -14.93 -1.508 1 97.62 45 ASP B O 1
ATOM 1472 N N . VAL B 1 46 ? 14.742 -15.773 -0.968 1 96.69 46 VAL B N 1
ATOM 1473 C CA . VAL B 1 46 ? 15.008 -17.016 -1.691 1 96.69 46 VAL B CA 1
ATOM 1474 C C . VAL B 1 46 ? 14.359 -16.953 -3.072 1 96.69 46 VAL B C 1
ATOM 1476 O O . VAL B 1 46 ? 13.141 -16.828 -3.186 1 96.69 46 VAL B O 1
ATOM 1479 N N . VAL B 1 47 ? 15.172 -17.047 -4.059 1 96.12 47 VAL B N 1
ATOM 1480 C CA . VAL B 1 47 ? 14.688 -17.078 -5.438 1 96.12 47 VAL B CA 1
ATOM 1481 C C . VAL B 1 47 ? 13.773 -18.281 -5.652 1 96.12 47 VAL B C 1
ATOM 1483 O O . VAL B 1 47 ? 14.086 -19.391 -5.195 1 96.12 47 VAL B O 1
ATOM 1486 N N . GLY B 1 48 ? 12.617 -18.047 -6.281 1 95.25 48 GLY B N 1
ATOM 1487 C CA . GLY B 1 48 ? 11.68 -19.109 -6.582 1 95.25 48 GLY B CA 1
ATOM 1488 C C . GLY B 1 48 ? 10.586 -19.266 -5.539 1 95.25 48 GLY B C 1
ATOM 1489 O O . GLY B 1 48 ? 9.578 -19.922 -5.785 1 95.25 48 GLY B O 1
ATOM 1490 N N . GLU B 1 49 ? 10.797 -18.656 -4.441 1 95.94 49 GLU B N 1
ATOM 1491 C CA . GLU B 1 49 ? 9.828 -18.75 -3.355 1 95.94 49 GLU B CA 1
ATOM 1492 C C . GLU B 1 49 ? 8.719 -17.719 -3.516 1 95.94 49 GLU B C 1
ATOM 1494 O O . GLU B 1 49 ? 8.945 -16.641 -4.082 1 95.94 49 GLU B O 1
ATOM 1499 N N . GLY B 1 50 ? 7.52 -18.031 -2.969 1 97.38 50 GLY B N 1
ATOM 1500 C CA . GLY B 1 50 ? 6.391 -17.125 -2.947 1 97.38 50 GLY B CA 1
ATOM 1501 C C . GLY B 1 50 ? 5.055 -17.812 -2.797 1 97.38 50 GLY B C 1
ATOM 1502 O O . GLY B 1 50 ? 4.988 -19.047 -2.811 1 97.38 50 GLY B O 1
ATOM 1503 N N . PRO B 1 51 ? 4.086 -17.047 -2.627 1 97.62 51 PRO B N 1
ATOM 1504 C CA . PRO B 1 51 ? 2.754 -17.656 -2.514 1 97.62 51 PRO B CA 1
ATOM 1505 C C . PRO B 1 51 ? 2.373 -18.484 -3.74 1 97.62 51 PRO B C 1
ATOM 1507 O O . PRO B 1 51 ? 2.566 -18.031 -4.875 1 97.62 51 PRO B O 1
ATOM 1510 N N . THR B 1 52 ? 1.8 -19.609 -3.471 1 96.19 52 THR B N 1
ATOM 1511 C CA . THR B 1 52 ? 1.359 -20.484 -4.555 1 96.19 52 THR B CA 1
ATOM 1512 C C . THR B 1 52 ? -0.024 -20.078 -5.051 1 96.19 52 THR B C 1
ATOM 1514 O O . THR B 1 52 ? -0.624 -19.125 -4.527 1 96.19 52 THR B O 1
ATOM 1517 N N . LEU B 1 53 ? -0.46 -20.719 -6.031 1 96.56 53 LEU B N 1
ATOM 1518 C CA . LEU B 1 53 ? -1.719 -20.344 -6.672 1 96.56 53 LEU B CA 1
ATOM 1519 C C . LEU B 1 53 ? -2.873 -20.406 -5.68 1 96.56 53 LEU B C 1
ATOM 1521 O O . LEU B 1 53 ? -3.031 -21.406 -4.965 1 96.56 53 LEU B O 1
ATOM 1525 N N . HIS B 1 54 ? -3.676 -19.391 -5.598 1 97.19 54 HIS B N 1
ATOM 1526 C CA . HIS B 1 54 ? -4.832 -19.25 -4.723 1 97.19 54 HIS B CA 1
ATOM 1527 C C . HIS B 1 54 ? -5.828 -18.234 -5.277 1 97.19 54 HIS B C 1
ATOM 1529 O O . HIS B 1 54 ? -5.57 -17.609 -6.305 1 97.19 54 HIS B O 1
ATOM 1535 N N . VAL B 1 55 ? -6.996 -18.141 -4.641 1 96.69 55 VAL B N 1
ATOM 1536 C CA . VAL B 1 55 ? -7.996 -17.141 -5.039 1 96.69 55 VAL B CA 1
ATOM 1537 C C . VAL B 1 55 ? -8.539 -16.438 -3.803 1 96.69 55 VAL B C 1
ATOM 1539 O O . VAL B 1 55 ? -8.531 -16.984 -2.701 1 96.69 55 VAL B O 1
ATOM 1542 N N . HIS B 1 56 ? -8.852 -15.242 -3.992 1 97.75 56 HIS B N 1
ATOM 1543 C CA . HIS B 1 56 ? -9.641 -14.445 -3.062 1 97.75 56 HIS B CA 1
ATOM 1544 C C . HIS B 1 56 ? -10.969 -14.023 -3.689 1 97.75 56 HIS B C 1
ATOM 1546 O O . HIS B 1 56 ? -11.039 -13.789 -4.898 1 97.75 56 HIS B O 1
ATOM 1552 N N . PRO B 1 57 ? -12.062 -13.875 -2.916 1 97.5 57 PRO B N 1
ATOM 1553 C CA . PRO B 1 57 ? -13.328 -13.406 -3.48 1 97.5 57 PRO B CA 1
ATOM 1554 C C . PRO B 1 57 ? -13.359 -11.891 -3.672 1 97.5 57 PRO B C 1
ATOM 1556 O O . PRO B 1 57 ? -14.438 -11.312 -3.846 1 97.5 57 PRO B O 1
ATOM 1559 N N . TYR B 1 58 ? -12.289 -11.211 -3.578 1 97.75 58 TYR B N 1
ATOM 1560 C CA . TYR B 1 58 ? -12.133 -9.766 -3.725 1 97.75 58 TYR B CA 1
ATOM 1561 C C . TYR B 1 58 ? -10.875 -9.43 -4.516 1 97.75 58 TYR B C 1
ATOM 1563 O O . TYR B 1 58 ? -10.023 -10.297 -4.742 1 97.75 58 TYR B O 1
ATOM 1571 N N . ASP B 1 59 ? -10.727 -8.188 -4.941 1 98.25 59 ASP B N 1
ATOM 1572 C CA . ASP B 1 59 ? -9.555 -7.711 -5.664 1 98.25 59 ASP B CA 1
ATOM 1573 C C . ASP B 1 59 ? -8.328 -7.66 -4.754 1 98.25 59 ASP B C 1
ATOM 1575 O O . ASP B 1 59 ? -8.453 -7.453 -3.547 1 98.25 59 ASP B O 1
ATOM 1579 N N . GLU B 1 60 ? -7.234 -7.844 -5.371 1 98.75 60 GLU B N 1
ATOM 1580 C CA . GLU B 1 60 ? -5.938 -7.684 -4.719 1 98.75 60 GLU B CA 1
ATOM 1581 C C . GLU B 1 60 ? -4.977 -6.879 -5.59 1 98.75 60 GLU B C 1
ATOM 1583 O O . GLU B 1 60 ? -4.902 -7.094 -6.805 1 98.75 60 GLU B O 1
ATOM 1588 N N . ILE B 1 61 ? -4.32 -5.922 -5.035 1 98.88 61 ILE B N 1
ATOM 1589 C CA . ILE B 1 61 ? -3.307 -5.105 -5.699 1 98.88 61 ILE B CA 1
ATOM 1590 C C . ILE B 1 61 ? -1.938 -5.375 -5.078 1 98.88 61 ILE B C 1
ATOM 1592 O O . ILE B 1 61 ? -1.796 -5.387 -3.854 1 98.88 61 ILE B O 1
ATOM 1596 N N . PHE B 1 62 ? -0.945 -5.633 -5.875 1 98.88 62 PHE B N 1
ATOM 1597 C CA . PHE B 1 62 ? 0.419 -5.887 -5.43 1 98.88 62 PHE B CA 1
ATOM 1598 C C . PHE B 1 62 ? 1.333 -4.723 -5.785 1 98.88 62 PHE B C 1
ATOM 1600 O O . PHE B 1 62 ? 1.438 -4.34 -6.953 1 98.88 62 PHE B O 1
ATOM 1607 N N . MET B 1 63 ? 1.91 -4.137 -4.852 1 98.75 63 MET B N 1
ATOM 1608 C CA . MET B 1 63 ? 2.969 -3.148 -5.047 1 98.75 63 MET B CA 1
ATOM 1609 C C . MET B 1 63 ? 4.336 -3.75 -4.742 1 98.75 63 MET B C 1
ATOM 1611 O O . MET B 1 63 ? 4.617 -4.117 -3.598 1 98.75 63 MET B O 1
ATOM 1615 N N . ILE B 1 64 ? 5.195 -3.799 -5.727 1 98.88 64 ILE B N 1
ATOM 1616 C CA . ILE B 1 64 ? 6.535 -4.328 -5.5 1 98.88 64 ILE B CA 1
ATOM 1617 C C . ILE B 1 64 ? 7.426 -3.242 -4.898 1 98.88 64 ILE B C 1
ATOM 1619 O O . ILE B 1 64 ? 7.688 -2.223 -5.539 1 98.88 64 ILE B O 1
ATOM 1623 N N . ILE B 1 65 ? 7.82 -3.486 -3.721 1 98.38 65 ILE B N 1
ATOM 1624 C CA . ILE B 1 65 ? 8.633 -2.516 -2.992 1 98.38 65 ILE B CA 1
ATOM 1625 C C . ILE B 1 65 ? 10.109 -2.711 -3.34 1 98.38 65 ILE B C 1
ATOM 1627 O O . ILE B 1 65 ? 10.836 -1.738 -3.537 1 98.38 65 ILE B O 1
ATOM 1631 N N . GLU B 1 66 ? 10.508 -3.934 -3.402 1 98.44 66 GLU B N 1
ATOM 1632 C CA . GLU B 1 66 ? 11.883 -4.32 -3.721 1 98.44 66 GLU B CA 1
ATOM 1633 C C . GLU B 1 66 ? 11.914 -5.598 -4.555 1 98.44 66 GLU B C 1
ATOM 1635 O O . GLU B 1 66 ? 11.117 -6.512 -4.332 1 98.44 66 GLU B O 1
ATOM 1640 N N . GLY B 1 67 ? 12.844 -5.641 -5.449 1 98.69 67 GLY B N 1
ATOM 1641 C CA . GLY B 1 67 ? 13.141 -6.871 -6.168 1 98.69 67 GLY B CA 1
ATOM 1642 C C . GLY B 1 67 ? 12.234 -7.094 -7.367 1 98.69 67 GLY B C 1
ATOM 1643 O O . GLY B 1 67 ? 11.758 -6.137 -7.98 1 98.69 67 GLY B O 1
ATOM 1644 N N . ARG B 1 68 ? 12.266 -8.359 -7.754 1 98.69 68 ARG B N 1
ATOM 1645 C CA . ARG B 1 68 ? 11.516 -8.789 -8.93 1 98.69 68 ARG B CA 1
ATOM 1646 C C . ARG B 1 68 ? 10.695 -10.039 -8.633 1 98.69 68 ARG B C 1
ATOM 1648 O O . ARG B 1 68 ? 11.133 -10.914 -7.887 1 98.69 68 ARG B O 1
ATOM 1655 N N . ALA B 1 69 ? 9.547 -10.055 -9.273 1 98.5 69 ALA B N 1
ATOM 1656 C CA . ALA B 1 69 ? 8.656 -11.195 -9.086 1 98.5 69 ALA B CA 1
ATOM 1657 C C . ALA B 1 69 ? 8.047 -11.641 -10.414 1 98.5 69 ALA B C 1
ATOM 1659 O O . ALA B 1 69 ? 7.77 -10.812 -11.289 1 98.5 69 ALA B O 1
ATOM 1660 N N . ARG B 1 70 ? 7.816 -12.891 -10.562 1 98.31 70 ARG B N 1
ATOM 1661 C CA . ARG B 1 70 ? 6.98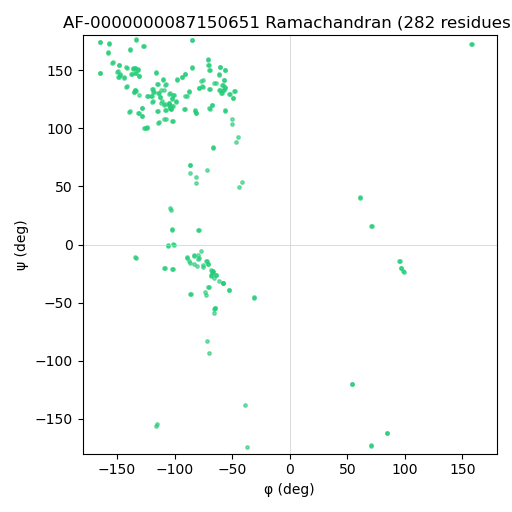 -13.422 -11.641 1 98.31 70 ARG B CA 1
ATOM 1662 C C . ARG B 1 70 ? 5.613 -13.844 -11.109 1 98.31 70 ARG B C 1
ATOM 1664 O O . ARG B 1 70 ? 5.516 -14.719 -10.242 1 98.31 70 ARG B O 1
ATOM 1671 N N . PHE B 1 71 ? 4.672 -13.188 -11.68 1 98.19 71 PHE B N 1
ATOM 1672 C CA . PHE B 1 71 ? 3.293 -13.461 -11.289 1 98.19 71 PHE B CA 1
ATOM 1673 C C . PHE B 1 71 ? 2.635 -14.422 -12.273 1 98.19 71 PHE B C 1
ATOM 1675 O O . PHE B 1 71 ? 2.922 -14.383 -13.469 1 98.19 71 PHE B O 1
ATOM 1682 N N . THR B 1 72 ? 1.845 -15.273 -11.742 1 96.56 72 THR B N 1
ATOM 1683 C CA . THR B 1 72 ? 0.784 -15.945 -12.484 1 96.56 72 THR B CA 1
ATOM 1684 C C . THR B 1 72 ? -0.586 -15.422 -12.07 1 96.56 72 THR B C 1
ATOM 1686 O O . THR B 1 72 ? -0.968 -15.523 -10.898 1 96.56 72 THR B O 1
ATOM 1689 N N . VAL B 1 73 ? -1.265 -14.812 -12.992 1 97.31 73 VAL B N 1
ATOM 1690 C CA . VAL B 1 73 ? -2.607 -14.297 -12.742 1 97.31 73 VAL B CA 1
ATOM 1691 C C . VAL B 1 73 ? -3.545 -14.734 -13.867 1 97.31 73 VAL B C 1
ATOM 1693 O O . VAL B 1 73 ? -3.439 -14.25 -15 1 97.31 73 VAL B O 1
ATOM 1696 N N . GLY B 1 74 ? -4.469 -15.555 -13.516 1 94.5 74 GLY B N 1
ATOM 1697 C CA . GLY B 1 74 ? -5.211 -16.203 -14.586 1 94.5 74 GLY B CA 1
ATOM 1698 C C . GLY B 1 74 ? -4.32 -16.906 -15.586 1 94.5 74 GLY B C 1
ATOM 1699 O O . GLY B 1 74 ? -3.506 -17.75 -15.203 1 94.5 74 GLY B O 1
ATOM 1700 N N . ASP B 1 75 ? -4.438 -16.438 -16.828 1 92.75 75 ASP B N 1
ATOM 1701 C CA . ASP B 1 75 ? -3.652 -17.078 -17.891 1 92.75 75 ASP B CA 1
ATOM 1702 C C . ASP B 1 75 ? -2.432 -16.219 -18.234 1 92.75 75 ASP B C 1
ATOM 1704 O O . ASP B 1 75 ? -1.729 -16.516 -19.203 1 92.75 75 ASP B O 1
ATOM 1708 N N . LYS B 1 76 ? -2.133 -15.273 -17.453 1 94.81 76 LYS B N 1
ATOM 1709 C CA . LYS B 1 76 ? -1.041 -14.352 -17.75 1 94.81 76 LYS B CA 1
ATOM 1710 C C . LYS B 1 76 ? 0.159 -14.602 -16.844 1 94.81 76 LYS B C 1
ATOM 1712 O O . LYS B 1 76 ? -0.003 -14.883 -15.656 1 94.81 76 LYS B O 1
ATOM 1717 N N . THR B 1 77 ? 1.27 -14.547 -17.453 1 96.69 77 THR B N 1
ATOM 1718 C CA . THR B 1 77 ? 2.523 -14.43 -16.719 1 96.69 77 THR B CA 1
ATOM 1719 C C . THR B 1 77 ? 3.045 -13 -16.75 1 96.69 77 THR B C 1
ATOM 1721 O O . THR B 1 77 ? 3.211 -12.422 -17.828 1 96.69 77 THR B O 1
ATOM 1724 N N . ILE B 1 78 ? 3.287 -12.43 -15.656 1 97.88 78 ILE B N 1
ATOM 1725 C CA . ILE B 1 78 ? 3.666 -11.031 -15.547 1 97.88 78 ILE B CA 1
ATOM 1726 C C . ILE B 1 78 ? 4.938 -10.898 -14.711 1 97.88 78 ILE B C 1
ATOM 1728 O O . ILE B 1 78 ? 4.961 -11.281 -13.539 1 97.88 78 ILE B O 1
ATOM 1732 N N . ASP B 1 79 ? 5.953 -10.414 -15.32 1 98.44 79 ASP B N 1
ATOM 1733 C CA . ASP B 1 79 ? 7.121 -10.031 -14.539 1 98.44 79 ASP B CA 1
ATOM 1734 C C . ASP B 1 79 ? 6.996 -8.594 -14.031 1 98.44 79 ASP B C 1
ATOM 1736 O O . ASP B 1 79 ? 6.668 -7.688 -14.797 1 98.44 79 ASP B O 1
ATOM 1740 N N . ALA B 1 80 ? 7.25 -8.453 -12.773 1 98.81 80 ALA B N 1
ATOM 1741 C CA . ALA B 1 80 ? 7.164 -7.137 -12.156 1 98.81 80 ALA B CA 1
ATOM 1742 C C . ALA B 1 80 ? 8.406 -6.836 -11.32 1 98.81 80 ALA B C 1
ATOM 1744 O O . ALA B 1 80 ? 9.039 -7.75 -10.789 1 98.81 80 ALA B O 1
ATOM 1745 N N . GLU B 1 81 ? 8.711 -5.578 -11.227 1 98.75 81 GLU B N 1
ATOM 1746 C CA . GLU B 1 81 ? 9.867 -5.148 -10.445 1 98.75 81 GLU B CA 1
ATOM 1747 C C . GLU B 1 81 ? 9.523 -3.971 -9.539 1 98.75 81 GLU B C 1
ATOM 1749 O O . GLU B 1 81 ? 8.414 -3.438 -9.609 1 98.75 81 GLU B O 1
ATOM 1754 N N . ALA B 1 82 ? 10.461 -3.568 -8.758 1 98.62 82 ALA B N 1
ATOM 1755 C CA . ALA B 1 82 ? 10.242 -2.521 -7.762 1 98.62 82 ALA B CA 1
ATOM 1756 C C . ALA B 1 82 ? 9.547 -1.312 -8.383 1 98.62 82 ALA B C 1
ATOM 1758 O O . ALA B 1 82 ? 9.992 -0.802 -9.422 1 98.62 82 ALA B O 1
ATOM 1759 N N . GLY B 1 83 ? 8.461 -0.924 -7.781 1 98.31 83 GLY B N 1
ATOM 1760 C CA . GLY B 1 83 ? 7.699 0.219 -8.258 1 98.31 83 GLY B CA 1
ATOM 1761 C C . GLY B 1 83 ? 6.504 -0.171 -9.109 1 98.31 83 GLY B C 1
ATOM 1762 O O . GLY B 1 83 ? 5.566 0.613 -9.266 1 98.31 83 GLY B O 1
ATOM 1763 N N . ASP B 1 84 ? 6.539 -1.341 -9.695 1 98.88 84 ASP B N 1
ATOM 1764 C CA . ASP B 1 84 ? 5.41 -1.814 -10.492 1 98.88 84 ASP B CA 1
ATOM 1765 C C . ASP B 1 84 ? 4.219 -2.168 -9.602 1 98.88 84 ASP B C 1
ATOM 1767 O O . ASP B 1 84 ? 4.387 -2.457 -8.422 1 98.88 84 ASP B O 1
ATOM 1771 N N . VAL B 1 85 ? 3.066 -2.08 -10.195 1 98.94 85 VAL B N 1
ATOM 1772 C CA . VAL B 1 85 ? 1.825 -2.527 -9.578 1 98.94 85 VAL B CA 1
ATOM 1773 C C . VAL B 1 85 ? 1.207 -3.65 -10.406 1 98.94 85 VAL B C 1
ATOM 1775 O O . VAL B 1 85 ? 1.18 -3.576 -11.641 1 98.94 85 VAL B O 1
ATOM 1778 N N . VAL B 1 86 ? 0.825 -4.723 -9.773 1 98.88 86 VAL B N 1
ATOM 1779 C CA . VAL B 1 86 ? 0.099 -5.812 -10.414 1 98.88 86 VAL B CA 1
ATOM 1780 C C . VAL B 1 86 ? -1.305 -5.922 -9.82 1 98.88 86 VAL B C 1
ATOM 1782 O O . VAL B 1 86 ? -1.487 -5.77 -8.617 1 98.88 86 VAL B O 1
ATOM 1785 N N . PHE B 1 87 ? -2.25 -6.129 -10.664 1 98.69 87 PHE B N 1
ATOM 1786 C CA . PHE B 1 87 ? -3.646 -6.234 -10.25 1 98.69 87 PHE B CA 1
ATOM 1787 C C . PHE B 1 87 ? -4.156 -7.66 -10.43 1 98.69 87 PHE B C 1
ATOM 1789 O O . PHE B 1 87 ? -4.082 -8.219 -11.523 1 98.69 87 PHE B O 1
ATOM 1796 N N . GLY B 1 88 ? -4.652 -8.258 -9.328 1 98.25 88 GLY B N 1
ATOM 1797 C CA . GLY B 1 88 ? -5.336 -9.539 -9.312 1 98.25 88 GLY B CA 1
ATOM 1798 C C . GLY B 1 88 ? -6.82 -9.422 -9.031 1 98.25 88 GLY B C 1
ATOM 1799 O O . GLY B 1 88 ? -7.227 -9.211 -7.887 1 98.25 88 GLY B O 1
ATOM 1800 N N . PRO B 1 89 ? -7.617 -9.648 -10.039 1 98 89 PRO B N 1
ATOM 1801 C CA . PRO B 1 89 ? -9.062 -9.477 -9.844 1 98 89 PRO B CA 1
ATOM 1802 C C . PRO B 1 89 ? -9.672 -10.562 -8.961 1 98 89 PRO B C 1
ATOM 1804 O O . PRO B 1 89 ? -9.117 -11.656 -8.852 1 98 89 PRO B O 1
ATOM 1807 N N . ALA B 1 90 ? -10.867 -10.195 -8.406 1 97.62 90 ALA B N 1
ATOM 1808 C CA . ALA B 1 90 ? -11.625 -11.117 -7.566 1 97.62 90 ALA B CA 1
ATOM 1809 C C . ALA B 1 90 ? -11.844 -12.453 -8.273 1 97.62 90 ALA B C 1
ATOM 1811 O O . ALA B 1 90 ? -12.164 -12.484 -9.461 1 97.62 90 ALA B O 1
ATOM 1812 N N . ASN B 1 91 ? -11.523 -13.523 -7.598 1 97.19 91 ASN B N 1
ATOM 1813 C CA . ASN B 1 91 ? -11.812 -14.891 -8.008 1 97.19 91 ASN B CA 1
ATOM 1814 C C . ASN B 1 91 ? -10.953 -15.32 -9.188 1 97.19 91 ASN B C 1
ATOM 1816 O O . ASN B 1 91 ? -11.273 -16.281 -9.883 1 97.19 91 ASN B O 1
ATOM 1820 N N . ILE B 1 92 ? -9.945 -14.648 -9.477 1 97 92 ILE B N 1
ATOM 1821 C CA . ILE B 1 92 ? -8.969 -15.062 -10.484 1 97 92 ILE B CA 1
ATOM 1822 C C . ILE B 1 92 ? -7.766 -15.703 -9.797 1 97 92 ILE B C 1
ATOM 1824 O O . ILE B 1 92 ? -7.145 -15.094 -8.922 1 97 92 ILE B O 1
ATOM 1828 N N . PRO B 1 93 ? -7.441 -16.922 -10.141 1 96.69 93 PRO B N 1
ATOM 1829 C CA . PRO B 1 93 ? -6.27 -17.562 -9.547 1 96.69 93 PRO B CA 1
ATOM 1830 C C . PRO B 1 93 ? -4.988 -16.766 -9.75 1 96.69 93 PRO B C 1
ATOM 1832 O O . PRO B 1 93 ? -4.746 -16.234 -10.844 1 96.69 93 PRO B O 1
ATOM 1835 N N . HIS B 1 94 ? -4.203 -16.641 -8.672 1 97.56 94 HIS B N 1
ATOM 1836 C CA . HIS B 1 94 ? -2.945 -15.922 -8.82 1 97.56 94 HIS B CA 1
ATOM 1837 C C . HIS B 1 94 ? -1.921 -16.391 -7.789 1 97.56 94 HIS B C 1
ATOM 1839 O O . HIS B 1 94 ? -2.279 -17.031 -6.793 1 97.56 94 HIS B O 1
ATOM 1845 N N . GLY B 1 95 ? -0.702 -16.219 -8.047 1 97.94 95 GLY B N 1
ATOM 1846 C CA . GLY B 1 95 ? 0.49 -16.422 -7.238 1 97.94 95 GLY B CA 1
ATOM 1847 C C . GLY B 1 95 ? 1.722 -15.742 -7.809 1 97.94 95 GLY B C 1
ATOM 1848 O O . GLY B 1 95 ? 1.656 -15.109 -8.867 1 97.94 95 GLY B O 1
ATOM 1849 N N . TYR B 1 96 ? 2.791 -15.797 -7.062 1 98.12 96 TYR B N 1
ATOM 1850 C CA . TYR B 1 96 ? 4.012 -15.211 -7.602 1 98.12 96 TYR B CA 1
ATOM 1851 C C . TYR B 1 96 ? 5.246 -15.805 -6.926 1 98.12 96 TYR B C 1
ATOM 1853 O O . TYR B 1 96 ? 5.141 -16.438 -5.875 1 98.12 96 TYR B O 1
ATOM 1861 N N . GLN B 1 97 ? 6.355 -15.562 -7.543 1 97.81 97 GLN B N 1
ATOM 1862 C CA . GLN B 1 97 ? 7.641 -16.047 -7.051 1 97.81 97 GLN B CA 1
ATOM 1863 C C . GLN B 1 97 ? 8.711 -14.961 -7.137 1 97.81 97 GLN B C 1
ATOM 1865 O O . GLN B 1 97 ? 8.672 -14.117 -8.039 1 97.81 97 GLN B O 1
ATOM 1870 N N . ASN B 1 98 ? 9.656 -15.086 -6.207 1 98.12 98 ASN B N 1
ATOM 1871 C CA . ASN B 1 98 ? 10.852 -14.25 -6.285 1 98.12 98 ASN B CA 1
ATOM 1872 C C . ASN B 1 98 ? 11.711 -14.617 -7.496 1 98.12 98 ASN B C 1
ATOM 1874 O O . ASN B 1 98 ? 12.242 -15.719 -7.574 1 98.12 98 ASN B O 1
ATOM 1878 N N . LEU B 1 99 ? 11.891 -13.625 -8.344 1 97.12 99 LEU B N 1
ATOM 1879 C CA . LEU B 1 99 ? 12.641 -13.852 -9.578 1 97.12 99 LEU B CA 1
ATOM 1880 C C . LEU B 1 99 ? 14.133 -13.602 -9.359 1 97.12 99 LEU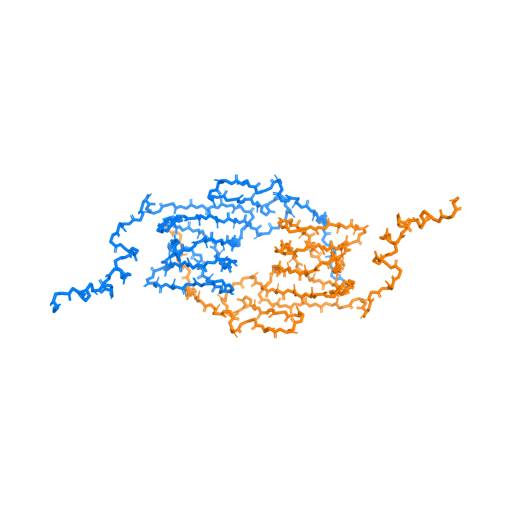 B C 1
ATOM 1882 O O . LEU B 1 99 ? 14.961 -14.016 -10.172 1 97.12 99 LEU B O 1
ATOM 1886 N N . GLY B 1 100 ? 14.422 -13.039 -8.258 1 96.56 100 GLY B N 1
ATOM 1887 C CA . GLY B 1 100 ? 15.805 -12.727 -7.93 1 96.56 100 GLY B CA 1
ATOM 1888 C C . GLY B 1 100 ? 16.375 -11.594 -8.766 1 96.56 100 GLY B C 1
ATOM 1889 O O . GLY B 1 100 ? 15.625 -10.859 -9.414 1 96.56 100 GLY B O 1
ATOM 1890 N N . PRO B 1 101 ? 17.688 -11.281 -8.664 1 97 101 PRO B N 1
ATOM 1891 C CA . PRO B 1 101 ? 18.672 -12.055 -7.914 1 97 101 PRO B CA 1
ATOM 1892 C C . PRO B 1 101 ? 18.625 -11.789 -6.41 1 97 101 PRO B C 1
ATOM 1894 O O . PRO B 1 101 ? 19.203 -12.531 -5.621 1 97 101 PRO B O 1
ATOM 1897 N N . GLY B 1 102 ? 17.969 -10.812 -5.914 1 97.31 102 GLY B N 1
ATOM 1898 C CA . GLY B 1 102 ? 17.953 -10.438 -4.508 1 97.31 102 GLY B CA 1
ATOM 1899 C C . GLY B 1 102 ? 16.578 -10.594 -3.871 1 97.31 102 GLY B C 1
ATOM 1900 O O . GLY B 1 102 ? 15.766 -11.398 -4.324 1 97.31 102 GLY B O 1
ATOM 1901 N N . ARG B 1 103 ? 16.359 -9.852 -2.855 1 98.38 103 ARG B N 1
ATOM 1902 C CA . ARG B 1 103 ? 15.156 -9.898 -2.045 1 98.38 103 ARG B CA 1
ATOM 1903 C C . ARG B 1 103 ? 13.938 -9.453 -2.852 1 98.38 103 ARG B C 1
ATOM 1905 O O . ARG B 1 103 ? 14.023 -8.516 -3.645 1 98.38 103 ARG B O 1
ATOM 1912 N N . LEU B 1 104 ? 12.875 -10.188 -2.627 1 98.69 104 LEU B N 1
ATOM 1913 C CA . LEU B 1 104 ? 11.555 -9.688 -3.006 1 98.69 104 LEU B CA 1
ATOM 1914 C C . LEU B 1 104 ? 10.812 -9.141 -1.793 1 98.69 104 LEU B C 1
ATOM 1916 O O . LEU B 1 104 ? 10.789 -9.773 -0.735 1 98.69 104 LEU B O 1
ATOM 1920 N N . ASP B 1 105 ? 10.328 -7.957 -1.915 1 98.69 105 ASP B N 1
ATOM 1921 C CA . ASP B 1 105 ? 9.461 -7.316 -0.936 1 98.69 105 ASP B CA 1
ATOM 1922 C C . ASP B 1 105 ? 8.195 -6.77 -1.598 1 98.69 105 ASP B C 1
ATOM 1924 O O . ASP B 1 105 ? 8.266 -5.844 -2.408 1 98.69 105 ASP B O 1
ATOM 1928 N N . SER B 1 106 ? 7.07 -7.414 -1.281 1 98.81 106 SER B N 1
ATOM 1929 C CA . SER B 1 106 ? 5.801 -7.027 -1.888 1 98.81 106 SER B CA 1
ATOM 1930 C C . SER B 1 106 ? 4.793 -6.594 -0.828 1 98.81 106 SER B C 1
ATOM 1932 O O . SER B 1 106 ? 4.617 -7.273 0.184 1 98.81 106 SER B O 1
ATOM 1934 N N . LEU B 1 107 ? 4.215 -5.414 -1.021 1 98.88 107 LEU B N 1
ATOM 1935 C CA . LEU B 1 107 ? 3.023 -5.047 -0.266 1 98.88 107 LEU B CA 1
ATOM 1936 C C . LEU B 1 107 ? 1.759 -5.445 -1.021 1 98.88 107 LEU B C 1
ATOM 1938 O O . LEU B 1 107 ? 1.505 -4.949 -2.121 1 98.88 107 LEU B O 1
ATOM 1942 N N . ASP B 1 108 ? 1.018 -6.336 -0.438 1 98.94 108 ASP B N 1
ATOM 1943 C CA . ASP B 1 108 ? -0.206 -6.859 -1.039 1 98.94 108 ASP B CA 1
ATOM 1944 C C . ASP B 1 108 ? -1.442 -6.242 -0.39 1 98.94 108 ASP B C 1
ATOM 1946 O O . ASP B 1 108 ? -1.685 -6.43 0.804 1 98.94 108 ASP B O 1
ATOM 1950 N N . ILE B 1 109 ? -2.18 -5.539 -1.173 1 98.94 109 ILE B N 1
ATOM 1951 C CA . ILE B 1 109 ? -3.354 -4.809 -0.708 1 98.94 109 ILE B CA 1
ATOM 1952 C C . ILE B 1 109 ? -4.621 -5.582 -1.07 1 98.94 109 ILE B C 1
ATOM 1954 O O . ILE B 1 109 ? -5.008 -5.637 -2.24 1 98.94 109 ILE B O 1
ATOM 1958 N N . HIS B 1 110 ? -5.219 -6.176 -0.083 1 98.88 110 HIS B N 1
ATOM 1959 C CA . HIS B 1 110 ? -6.461 -6.926 -0.234 1 98.88 110 HIS B CA 1
ATOM 1960 C C . HIS B 1 110 ? -7.676 -6.027 -0.04 1 98.88 110 HIS B C 1
ATOM 1962 O O . HIS B 1 110 ? -7.805 -5.363 0.991 1 98.88 110 HIS B O 1
ATOM 1968 N N . VAL B 1 111 ? -8.586 -6.031 -0.965 1 98.5 111 VAL B N 1
ATOM 1969 C CA . VAL B 1 111 ? -9.766 -5.188 -0.867 1 98.5 111 VAL B CA 1
ATOM 1970 C C . VAL B 1 111 ? -10.859 -5.914 -0.078 1 98.5 111 VAL B C 1
ATOM 1972 O O . VAL B 1 111 ? -11.898 -6.273 -0.631 1 98.5 111 VAL B O 1
ATOM 1975 N N . SER B 1 112 ? -10.617 -6.078 1.17 1 98.69 112 SER B N 1
ATOM 1976 C CA . SER B 1 112 ? -11.461 -6.766 2.145 1 98.69 112 SER B CA 1
ATOM 1977 C C . SER B 1 112 ? -11.023 -6.441 3.572 1 98.69 112 SER B C 1
ATOM 1979 O O . SER B 1 112 ? -9.844 -6.215 3.832 1 98.69 112 SER B O 1
ATOM 1981 N N . PRO B 1 113 ? -11.984 -6.41 4.48 1 98.5 113 PRO B N 1
ATOM 1982 C CA . PRO B 1 113 ? -11.586 -6.156 5.867 1 98.5 113 PRO B CA 1
ATOM 1983 C C . PRO B 1 113 ? -10.867 -7.348 6.508 1 98.5 113 PRO B C 1
ATOM 1985 O O . PRO B 1 113 ? -10.281 -7.211 7.582 1 98.5 113 PRO B O 1
ATOM 1988 N N . GLU B 1 114 ? -10.992 -8.5 5.824 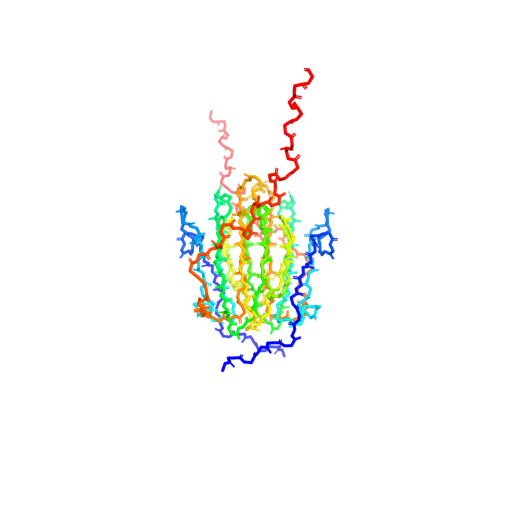1 98.56 114 GLU B N 1
ATOM 1989 C CA . GLU B 1 114 ? -10.398 -9.727 6.344 1 98.56 114 GLU B CA 1
ATOM 1990 C C . GLU B 1 114 ? -9.648 -10.484 5.25 1 98.56 114 GLU B C 1
ATOM 1992 O O . GLU B 1 114 ? -9.992 -10.383 4.07 1 98.56 114 GLU B O 1
ATOM 1997 N N . TRP B 1 115 ? -8.68 -11.203 5.668 1 98.69 115 TRP B N 1
ATOM 1998 C CA . TRP B 1 115 ? -7.953 -12.062 4.738 1 98.69 115 TRP B CA 1
ATOM 1999 C C . TRP B 1 115 ? -8.711 -13.367 4.504 1 98.69 115 TRP B C 1
ATOM 2001 O O . TRP B 1 115 ? -8.875 -14.172 5.426 1 98.69 115 TRP B O 1
ATOM 2011 N N . ILE B 1 116 ? -9.211 -13.594 3.309 1 98.31 116 ILE B N 1
ATOM 2012 C CA . ILE B 1 116 ? -9.891 -14.812 2.873 1 98.31 116 ILE B CA 1
ATOM 2013 C C . ILE B 1 116 ? -9.125 -15.438 1.708 1 98.31 116 ILE B C 1
ATOM 2015 O O . ILE B 1 116 ? -8.898 -14.781 0.687 1 98.31 116 ILE B O 1
ATOM 2019 N N . GLN B 1 117 ? -8.711 -16.688 1.845 1 97.12 117 GLN B N 1
ATOM 2020 C CA . GLN B 1 117 ? -7.906 -17.297 0.794 1 97.12 117 GLN B CA 1
ATOM 2021 C C . GLN B 1 117 ? -8.281 -18.766 0.603 1 97.12 117 GLN B C 1
ATOM 2023 O O . GLN B 1 117 ? -8.469 -19.5 1.578 1 97.12 117 GLN B O 1
ATOM 2028 N N . PHE B 1 118 ? -8.406 -19.156 -0.615 1 96.5 118 PHE B N 1
ATOM 2029 C CA . PHE B 1 118 ? -8.539 -20.562 -1.008 1 96.5 118 PHE B CA 1
ATOM 2030 C C . PHE B 1 118 ? -7.336 -21.016 -1.823 1 96.5 118 PHE B C 1
ATOM 2032 O O . PHE B 1 118 ? -7.141 -20.562 -2.955 1 96.5 118 PHE B O 1
ATOM 2039 N N . ASP B 1 119 ? -6.559 -21.953 -1.278 1 95.12 119 ASP B N 1
ATOM 2040 C CA . ASP B 1 119 ? -5.355 -22.438 -1.943 1 95.12 119 ASP B CA 1
ATOM 2041 C C . ASP B 1 119 ? -5.699 -23.438 -3.047 1 95.12 119 ASP B C 1
ATOM 2043 O O . ASP B 1 119 ? -6.531 -24.328 -2.852 1 95.12 119 ASP B O 1
ATOM 2047 N N . LEU B 1 120 ? -5.066 -23.266 -4.18 1 94.31 120 LEU B N 1
ATOM 2048 C CA . LEU B 1 120 ? -5.32 -24.141 -5.324 1 94.31 120 LEU B CA 1
ATOM 2049 C C . LEU B 1 120 ? -4.129 -25.047 -5.582 1 94.31 120 LEU B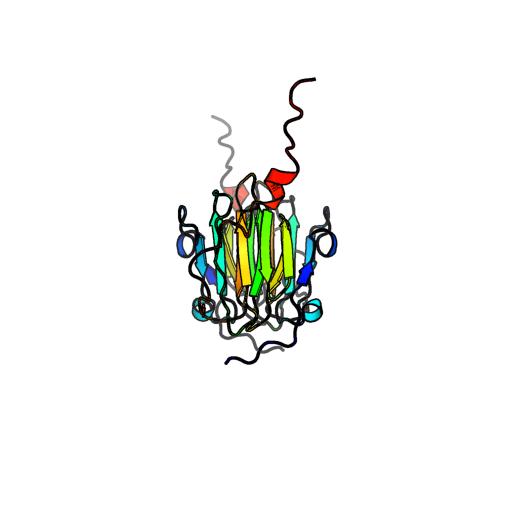 C 1
ATOM 2051 O O . LEU B 1 120 ? -4.246 -26.031 -6.32 1 94.31 120 LEU B O 1
ATOM 2055 N N . ALA B 1 121 ? -2.984 -24.703 -5.098 1 87.31 121 ALA B N 1
ATOM 2056 C CA . ALA B 1 121 ? -1.756 -25.484 -5.215 1 87.31 121 ALA B CA 1
ATOM 2057 C C . ALA B 1 121 ? -0.935 -25.406 -3.932 1 87.31 121 ALA B C 1
ATOM 2059 O O . ALA B 1 121 ? -0.944 -24.391 -3.236 1 87.31 121 ALA B O 1
ATOM 2060 N N . ARG B 1 122 ? -0.188 -26.391 -3.707 1 83.06 122 ARG B N 1
ATOM 2061 C CA . ARG B 1 122 ? 0.59 -26.422 -2.473 1 83.06 122 ARG B CA 1
ATOM 2062 C C . ARG B 1 122 ? 2.045 -26.047 -2.732 1 83.06 122 ARG B C 1
ATOM 2064 O O . ARG B 1 122 ? 2.779 -25.719 -1.801 1 83.06 122 ARG B O 1
ATOM 2071 N N . ALA B 1 123 ? 2.412 -26.203 -3.959 1 82 123 ALA B N 1
ATOM 2072 C CA . ALA B 1 123 ? 3.789 -25.875 -4.309 1 82 123 ALA B CA 1
ATOM 2073 C C . ALA B 1 123 ? 3.887 -25.391 -5.758 1 82 123 ALA B C 1
ATOM 2075 O O . ALA B 1 123 ? 3.014 -25.688 -6.574 1 82 123 ALA B O 1
ATOM 2076 N N . TRP B 1 124 ? 4.828 -24.516 -6.004 1 85.06 124 TRP B N 1
ATOM 2077 C CA . TRP B 1 124 ? 5.172 -24.188 -7.383 1 85.06 124 TRP B CA 1
ATOM 2078 C C . TRP B 1 124 ? 5.867 -25.359 -8.062 1 85.06 124 TRP B C 1
ATOM 2080 O O . TRP B 1 124 ? 6.645 -26.078 -7.434 1 85.06 124 TRP B O 1
ATOM 2090 N N . ASN B 1 125 ? 5.41 -25.641 -9.289 1 67.31 125 ASN B N 1
ATOM 2091 C CA . ASN B 1 125 ? 6.121 -26.672 -10.031 1 67.31 125 ASN B CA 1
ATOM 2092 C C . ASN B 1 125 ? 7.508 -26.203 -10.461 1 67.31 125 ASN B C 1
ATOM 2094 O O . ASN B 1 125 ? 7.695 -25.031 -10.797 1 67.31 125 ASN B O 1
ATOM 2098 N N . ARG B 1 126 ? 8.531 -26.797 -10.023 1 56.03 126 ARG B N 1
ATOM 2099 C CA . ARG B 1 126 ? 9.922 -26.5 -10.359 1 56.03 126 ARG B CA 1
ATOM 2100 C C . ARG B 1 126 ? 10.039 -25.969 -11.781 1 56.03 126 ARG B C 1
ATOM 2102 O O . ARG B 1 126 ? 10.891 -25.125 -12.062 1 56.03 126 ARG B O 1
ATOM 2109 N N . SER B 1 127 ? 9.383 -26.562 -12.789 1 49.19 127 SER B N 1
ATOM 2110 C CA . SER B 1 127 ? 9.5 -26.172 -14.18 1 49.19 127 SER B CA 1
ATOM 2111 C C . SER B 1 127 ? 8.883 -24.797 -14.414 1 49.19 127 SER B C 1
ATOM 2113 O O . SER B 1 127 ? 9.023 -24.219 -15.492 1 49.19 127 SER B O 1
ATOM 2115 N N . SER B 1 128 ? 8.07 -24.359 -13.656 1 46.5 128 SER B N 1
ATOM 2116 C CA . SER B 1 128 ? 7.348 -23.109 -13.922 1 46.5 128 SER B CA 1
ATOM 2117 C C . SER B 1 128 ? 8.289 -21.906 -13.922 1 46.5 128 SER B C 1
ATOM 2119 O O . SER B 1 128 ? 8.156 -21.016 -14.75 1 46.5 128 SER B O 1
ATOM 2121 N N . VAL B 1 129 ? 9.008 -21.609 -12.852 1 46.59 129 VAL B N 1
ATOM 2122 C CA . VAL B 1 129 ? 9.695 -20.328 -12.672 1 46.59 129 VAL B CA 1
ATOM 2123 C C . VAL B 1 129 ? 10.891 -20.25 -13.617 1 46.59 129 VAL B C 1
ATOM 2125 O O . VAL B 1 129 ? 11.047 -19.266 -14.344 1 46.59 129 VAL B O 1
ATOM 2128 N N . LEU B 1 130 ? 12.195 -20.922 -13.156 1 45.06 130 LEU B N 1
ATOM 2129 C CA . LEU B 1 130 ? 13.609 -20.688 -13.445 1 45.06 130 LEU B CA 1
ATOM 2130 C C . LEU B 1 130 ? 13.992 -21.297 -14.789 1 45.06 130 LEU B C 1
ATOM 2132 O O . LEU B 1 130 ? 15.164 -21.266 -15.18 1 45.06 130 LEU B O 1
ATOM 2136 N N . LEU B 1 131 ? 13.227 -22.031 -15.406 1 39.53 131 LEU B N 1
ATOM 2137 C CA . LEU B 1 131 ? 13.844 -22.547 -16.625 1 39.53 131 LEU B CA 1
ATOM 2138 C C . LEU B 1 131 ? 14.211 -21.422 -17.562 1 39.53 131 LEU B C 1
ATOM 2140 O O . LEU B 1 131 ? 15.117 -21.562 -18.391 1 39.53 131 LEU B O 1
ATOM 2144 N N . SER B 1 132 ? 13.445 -20.391 -17.516 1 39.12 132 SER B N 1
ATOM 2145 C CA . SER B 1 132 ? 13.82 -19.469 -18.578 1 39.12 132 SER B CA 1
ATOM 2146 C C . SER B 1 132 ? 15.109 -18.719 -18.25 1 39.12 132 SER B C 1
ATOM 2148 O O . SER B 1 132 ? 15.75 -18.141 -19.125 1 39.12 132 SER B O 1
ATOM 2150 N N . ALA B 1 133 ? 15.539 -18.641 -17.031 1 37.69 133 ALA B N 1
ATOM 2151 C CA . ALA B 1 133 ? 16.797 -17.938 -16.75 1 37.69 133 ALA B CA 1
ATOM 2152 C C . ALA B 1 133 ? 17.984 -18.766 -17.203 1 37.69 133 ALA B C 1
ATOM 2154 O O . ALA B 1 133 ? 19.016 -18.203 -17.625 1 37.69 133 ALA B O 1
ATOM 2155 N N . ASP B 1 134 ? 18 -20.031 -17.016 1 35.75 134 ASP B N 1
ATOM 2156 C CA . ASP B 1 134 ? 19.172 -20.844 -17.375 1 35.75 134 ASP B CA 1
ATOM 2157 C C . ASP B 1 134 ? 19.359 -20.891 -18.891 1 35.75 134 ASP B C 1
ATOM 2159 O O . ASP B 1 134 ? 20.422 -21.25 -19.375 1 35.75 134 ASP B O 1
ATOM 2163 N N . SER B 1 135 ? 18.328 -20.75 -19.656 1 37.97 135 SER B N 1
ATOM 2164 C CA . SER B 1 135 ? 18.578 -21.047 -21.062 1 37.97 135 SER B CA 1
ATOM 2165 C C . SER B 1 135 ? 19.5 -20 -21.688 1 37.97 135 SER B C 1
ATOM 2167 O O . SER B 1 135 ? 19.984 -20.172 -22.812 1 37.97 135 SER B O 1
ATOM 2169 N N . LYS B 1 136 ? 19.594 -18.734 -21.219 1 38.59 136 LYS B N 1
ATOM 2170 C CA . LYS B 1 136 ? 20.516 -17.875 -21.953 1 38.59 136 LYS B CA 1
ATOM 2171 C C . LYS B 1 136 ? 21.969 -18.125 -21.531 1 38.59 136 LYS B C 1
ATOM 2173 O O . LYS B 1 136 ? 22.891 -17.5 -22.047 1 38.59 136 LYS B O 1
ATOM 2178 N N . VAL B 1 137 ? 22.266 -18.766 -20.344 1 35.16 137 VAL B N 1
ATOM 2179 C CA . VAL B 1 137 ? 23.703 -18.922 -20.078 1 35.16 137 VAL B CA 1
ATOM 2180 C C . VAL B 1 137 ? 24.234 -20.125 -20.844 1 35.16 137 VAL B C 1
ATOM 2182 O O . VAL B 1 137 ? 24.047 -21.266 -20.438 1 35.16 137 VAL B O 1
ATOM 2185 N N . LYS B 1 138 ? 24.062 -20.094 -22.172 1 36.12 138 LYS B N 1
ATOM 2186 C CA . LYS B 1 138 ? 24.875 -21.016 -22.938 1 36.12 138 LYS B CA 1
ATOM 2187 C C . LYS B 1 138 ? 26.359 -20.922 -22.547 1 36.12 138 LYS B C 1
ATOM 2189 O O . LYS B 1 138 ? 26.922 -19.828 -22.531 1 36.12 138 LYS B O 1
ATOM 2194 N N . PRO B 1 139 ? 26.984 -21.844 -21.875 1 34.38 139 PRO B N 1
ATOM 2195 C CA . PRO B 1 139 ? 28.422 -21.922 -21.641 1 34.38 139 PRO B CA 1
ATOM 2196 C C . PRO B 1 139 ? 29.234 -21.688 -22.922 1 34.38 139 PRO B C 1
ATOM 2198 O O . PRO B 1 139 ? 28.953 -22.297 -23.953 1 34.38 139 PRO B O 1
ATOM 2201 N N . ASP B 1 140 ? 29.609 -20.453 -23.312 1 37.16 140 ASP B N 1
ATOM 2202 C CA . ASP B 1 140 ? 30.641 -20.312 -24.312 1 37.16 140 ASP B CA 1
ATOM 2203 C C . ASP B 1 140 ? 31.781 -21.297 -24.094 1 37.16 140 ASP B C 1
ATOM 2205 O O . ASP B 1 140 ? 32.562 -21.156 -23.141 1 37.16 140 ASP B O 1
ATOM 2209 N N . GLY B 1 141 ? 31.562 -22.547 -23.984 1 28.3 141 GLY B N 1
ATOM 2210 C CA . GLY B 1 141 ? 32.594 -23.547 -24.047 1 28.3 141 GLY B CA 1
ATOM 2211 C C . GLY B 1 141 ? 33.688 -23.234 -25.047 1 28.3 141 GLY B C 1
ATOM 2212 O O . GLY B 1 141 ? 33.531 -22.344 -25.891 1 28.3 141 GLY B O 1
ATOM 2213 N N . THR B 1 142 ? 34.75 -24.219 -25.312 1 30.31 142 THR B N 1
ATOM 2214 C CA . THR B 1 142 ? 36.094 -24.531 -25.797 1 30.31 142 THR B CA 1
ATOM 2215 C C . THR B 1 142 ? 36.156 -24.406 -27.312 1 30.31 142 THR B C 1
ATOM 2217 O O . THR B 1 142 ? 35.469 -25.125 -28.031 1 30.31 142 THR B O 1
ATOM 2220 N N . LYS B 1 143 ? 35.969 -23.25 -28.031 1 23.3 143 LYS B N 1
ATOM 2221 C CA . LYS B 1 143 ? 36.969 -23.312 -29.094 1 23.3 143 LYS B CA 1
ATOM 2222 C C . LYS B 1 143 ? 38.344 -22.984 -28.562 1 23.3 143 LYS B C 1
ATOM 2224 O O . LYS B 1 143 ? 38.5 -22.156 -27.672 1 23.3 143 LYS B O 1
#

Foldseek 3Di:
DPDDDPFDDDDDDLVNFADPPDQQGGWDFQVVRPAQKIKTKGKDFDFFDKDAKKFAQAKKKKAWQAAWKWKDWAPDTDIDGHGDMDIHGHPTIMMMGGHDPGMTIMIMMTRGSDDDIDHDDDHDDPVPHCPVVPPVPPPPDDD/DPDDDPFDDDDDDLVNFADPPDQQGGWDFQVVRPAQKIKTKGKDFDFFDKDAKKFAQAKKKKAWQAAWKWKDWAPDTDIDGHGDMDIHGHGTIMMMGGHDPGMTIMIMMTRGSDDDIGHDDDHDDPVPHCPVVPVVPPPPDDD

Organism: NCBI:txid2511166

Secondary structure (DSSP, 8-state):
-----SSPPEEE-HHHHB-TT-SEEEEE-GGGGTSS-EEEEEEE-STT-S--SEE-SS-EEEEEEESEEEEEETTEEEEEETT-EEEE-TT--EEEEE-SSS-EEEEEEESSSS---EES-SS--HHHHSHHHHTT-------/-----SSPPEEE-HHHHB-TT-SEEEEE-GGGGTSS-EEEEEEE-STT-S--SEE-SS-EEEEEEESEEEEEETTEEEEEETT-EEEE-TT--EEEEE-SSS-EEEEEEESSSS---EES-SS--HHHHTHHHHTT-------

InterPro domains:
  IPR011051 RmlC-like cupin domain superfamily [SSF51182] (26-120)
  IPR013096 Cupin 2, conserved barrel [PF07883] (44-109)
  IPR014710 RmlC-like jelly roll fold [G3DSA:2.60.120.10] (3-130)
  IPR052535 Bacilysin biosynthesis H2HPP isomerase [PTHR40112] (52-110)

Nearest PDB structures (foldseek):
  7zvm-assembly1_A-2  TM=8.036E-01  e=9.027E-07  Thermococcus barophilus
  3h9a-assembly1_A  TM=8.995E-01  e=2.673E-05  Bacillus subtilis
  6o2d-assembly1_B  TM=7.929E-01  e=7.760E-06  Schizosaccharomyces pombe
  6o2d-assembly1_A  TM=8.360E-01  e=2.043E-05  Schizosaccharomyces pombe
  7x85-assembly2_C  TM=6.250E-01  e=6.603E-06  Gallus gallus

pLDDT: mean 88.47, std 20.21, range [23.3, 98.94]